Protein AF-A0A1G5T370-F1 (afdb_monomer)

Radius of gyration: 21.57 Å; Cα contacts (8 Å, |Δi|>4): 303; chains: 1; bounding box: 64×35×70 Å

Solvent-accessible surface area (backbone atoms only — not comparable to full-atom values): 16798 Å² total; per-residue (Å²): 144,56,64,71,62,51,55,55,68,70,51,78,81,82,70,77,72,53,79,71,52,38,78,53,89,71,84,84,83,82,48,81,71,63,71,48,37,65,59,54,48,52,50,46,54,71,47,28,77,48,63,84,47,72,42,81,50,64,66,87,85,77,67,82,89,76,45,66,62,56,50,51,27,49,40,41,52,53,22,52,74,72,56,25,39,56,30,58,39,56,69,96,49,84,90,49,40,41,52,34,40,20,42,23,46,54,55,33,31,65,38,69,43,100,86,72,45,33,42,48,56,55,37,51,51,31,38,27,53,72,67,73,40,44,69,62,51,52,53,44,75,70,39,84,92,52,63,66,53,62,52,40,50,54,55,50,56,58,44,41,75,76,42,46,73,60,33,68,76,28,42,58,54,54,42,28,61,55,34,58,72,48,91,49,65,68,54,24,50,51,24,53,38,31,62,64,50,44,69,70,58,70,65,66,39,43,73,62,65,44,87,67,73,51,61,60,39,61,56,47,40,51,27,52,53,48,57,41,29,61,39,28,39,62,47,39,43,49,79,78,87,70,80,86,84,71,96,71,92,74,84,88,83,89,77,94,73,90,78,85,82,76,100,70,76,84,81,79,79,89,83,85,90,82,83,83,69,22,56,75

Secondary structure (DSSP, 8-state):
--HHHHHHHHS-------GGGGSS-------TTGGGHHHHHHHHHHH--STT--PPP------TTSSHHHHHHHHHHHHHHTT-EEEEE----STTHHHHHHHHHHHHHTPBPTTS-BHHHHHHHHHHHHHT-HHHHHHHHTSTT--HHHHHHHHHHHHHTT-HHHHHHHHHHHHHHHHTT-S-HHHHHHHHHHHTT----HHHHHHTT--SS---HHHHHHHHHHHHHHHS-EEEEE------------PPPP-----------S--S---S-------

Structure (mmCIF, N/CA/C/O backbone):
data_AF-A0A1G5T370-F1
#
_entry.id   AF-A0A1G5T370-F1
#
loop_
_atom_site.group_PDB
_atom_site.id
_atom_site.type_symbol
_atom_site.label_atom_id
_atom_site.label_alt_id
_atom_site.label_comp_id
_atom_site.label_asym_id
_atom_site.label_entity_id
_atom_site.label_seq_id
_atom_site.pdbx_PDB_ins_code
_atom_site.Cartn_x
_atom_site.Cartn_y
_atom_site.Cartn_z
_atom_site.occupancy
_atom_site.B_iso_or_equiv
_atom_site.auth_seq_id
_atom_site.auth_comp_id
_atom_site.auth_asym_id
_atom_site.auth_atom_id
_atom_site.pdbx_PDB_model_num
ATOM 1 N N . MET A 1 1 ? 12.694 12.876 -51.909 1.00 48.22 1 MET A N 1
ATOM 2 C CA . MET A 1 1 ? 12.962 11.857 -50.865 1.00 48.22 1 MET A CA 1
ATOM 3 C C . MET A 1 1 ? 13.245 12.560 -49.536 1.00 48.22 1 MET A C 1
ATOM 5 O O . MET A 1 1 ? 14.351 12.469 -49.020 1.00 48.22 1 MET A O 1
ATOM 9 N N . THR A 1 2 ? 12.271 13.299 -48.999 1.00 53.72 2 THR A N 1
ATOM 10 C CA . THR A 1 2 ? 12.530 14.268 -47.910 1.00 53.72 2 THR A CA 1
ATOM 11 C C . THR A 1 2 ? 11.524 14.159 -46.759 1.00 53.72 2 THR A C 1
ATOM 13 O O . THR A 1 2 ? 11.851 14.511 -45.634 1.00 53.72 2 THR A O 1
ATOM 16 N N . ASP A 1 3 ? 10.363 13.539 -46.991 1.00 67.81 3 ASP A N 1
ATOM 17 C CA . ASP A 1 3 ? 9.282 13.454 -46.000 1.00 67.81 3 ASP A CA 1
ATOM 18 C C . ASP A 1 3 ? 9.616 12.600 -44.774 1.00 67.81 3 ASP A C 1
ATOM 20 O O . ASP A 1 3 ? 9.332 12.993 -43.649 1.00 67.81 3 ASP A O 1
ATOM 24 N N . ALA A 1 4 ? 10.257 11.442 -44.957 1.00 60.72 4 ALA A N 1
ATOM 25 C CA . ALA A 1 4 ? 10.553 10.549 -43.836 1.00 60.72 4 ALA A CA 1
ATOM 26 C C . ALA A 1 4 ? 11.638 11.119 -42.904 1.00 60.72 4 ALA A C 1
ATOM 28 O O . ALA A 1 4 ? 11.577 10.933 -41.691 1.00 60.72 4 ALA A O 1
ATOM 29 N N . LEU A 1 5 ? 12.620 11.835 -43.465 1.00 61.94 5 LEU A N 1
ATOM 30 C CA . LEU A 1 5 ? 13.716 12.431 -42.700 1.00 61.94 5 LEU A CA 1
ATOM 31 C C . LEU A 1 5 ? 13.269 13.716 -41.990 1.00 61.94 5 LEU A C 1
ATOM 33 O O . LEU A 1 5 ? 13.683 13.955 -40.858 1.00 61.94 5 LEU A O 1
ATOM 37 N N . ASP A 1 6 ? 12.387 14.502 -42.609 1.00 69.94 6 ASP A N 1
ATOM 38 C CA . ASP A 1 6 ? 11.793 15.679 -41.971 1.00 69.94 6 ASP A CA 1
ATOM 39 C C . ASP A 1 6 ? 10.732 15.300 -40.931 1.00 69.94 6 ASP A C 1
ATOM 41 O O . ASP A 1 6 ? 10.657 15.941 -39.883 1.00 69.94 6 ASP A O 1
ATOM 45 N N . ALA A 1 7 ? 9.981 14.212 -41.138 1.00 62.44 7 ALA A N 1
ATOM 46 C CA . ALA A 1 7 ? 9.123 13.631 -40.107 1.00 62.44 7 ALA A CA 1
ATOM 47 C C . ALA A 1 7 ? 9.941 13.161 -38.894 1.00 62.44 7 ALA A C 1
ATOM 49 O O . ALA A 1 7 ? 9.562 13.444 -37.762 1.00 62.44 7 ALA A O 1
ATOM 50 N N . LEU A 1 8 ? 11.096 12.519 -39.115 1.00 57.12 8 LEU A N 1
ATOM 51 C CA . LEU A 1 8 ? 11.985 12.081 -38.035 1.00 57.12 8 LEU A CA 1
ATOM 52 C C . LEU A 1 8 ? 12.639 13.264 -37.298 1.00 57.12 8 LEU A C 1
ATOM 54 O O . LEU A 1 8 ? 12.802 13.206 -36.088 1.00 57.12 8 LEU A O 1
ATOM 58 N N . ARG A 1 9 ? 12.977 14.355 -37.998 1.00 58.06 9 ARG A N 1
ATOM 59 C CA . ARG A 1 9 ? 13.542 15.578 -37.390 1.00 58.06 9 ARG A CA 1
ATOM 60 C C . ARG A 1 9 ? 12.535 16.403 -36.590 1.00 58.06 9 ARG A C 1
ATOM 62 O O . ARG A 1 9 ? 12.948 17.173 -35.731 1.00 58.06 9 ARG A O 1
ATOM 69 N N . ARG A 1 10 ? 11.238 16.271 -36.883 1.00 57.19 10 ARG A N 1
ATOM 70 C CA . ARG A 1 10 ? 10.150 16.919 -36.128 1.00 57.19 10 ARG A CA 1
ATOM 71 C C . ARG A 1 10 ? 9.781 16.168 -34.851 1.00 57.19 10 ARG A C 1
ATOM 73 O O . ARG A 1 10 ? 9.068 16.721 -34.019 1.00 57.19 10 ARG A O 1
ATOM 80 N N . VAL A 1 11 ? 10.231 14.922 -34.705 1.00 47.50 11 VAL A N 1
ATOM 81 C CA . VAL A 1 11 ? 10.059 14.158 -33.471 1.00 47.50 11 VAL A CA 1
ATOM 82 C C . VAL A 1 11 ? 11.144 14.589 -32.496 1.00 47.50 11 VAL A C 1
ATOM 84 O O . VAL A 1 11 ? 12.331 14.358 -32.715 1.00 47.50 11 VAL A O 1
ATOM 87 N N . ASP A 1 12 ? 10.718 15.230 -31.415 1.00 39.41 12 ASP A N 1
ATOM 88 C CA . ASP A 1 12 ? 11.589 15.578 -30.306 1.00 39.41 12 ASP A CA 1
ATOM 89 C C . ASP A 1 12 ? 11.965 14.302 -29.534 1.00 39.41 12 ASP A C 1
ATOM 91 O O . ASP A 1 12 ? 11.148 13.705 -28.827 1.00 39.41 12 ASP A O 1
ATOM 95 N N . PHE A 1 13 ? 13.200 13.838 -29.731 1.00 49.06 13 PHE A N 1
ATOM 96 C CA . PHE A 1 13 ? 13.753 12.676 -29.032 1.00 49.06 13 PHE A CA 1
ATOM 97 C C . PHE A 1 13 ? 14.273 13.020 -27.628 1.00 49.06 13 PHE A C 1
ATOM 99 O O . PHE A 1 13 ? 14.765 12.122 -26.941 1.00 49.06 13 PHE A O 1
ATOM 106 N N . ASP A 1 14 ? 14.124 14.266 -27.160 1.00 39.78 14 ASP A N 1
ATOM 107 C CA . ASP A 1 14 ? 14.526 14.703 -25.817 1.00 39.78 14 ASP A CA 1
ATOM 108 C C . ASP A 1 14 ? 13.493 14.337 -24.732 1.00 39.78 14 ASP A C 1
ATOM 110 O O . ASP A 1 14 ? 13.291 15.020 -23.728 1.00 39.78 14 ASP A O 1
ATOM 114 N N . TRP A 1 15 ? 12.811 13.202 -24.907 1.00 39.31 15 TRP A N 1
ATOM 115 C CA . TRP A 1 15 ? 11.932 12.637 -23.890 1.00 39.31 15 TRP A CA 1
ATOM 116 C C . TRP A 1 15 ? 12.766 11.968 -22.797 1.00 39.31 15 TRP A C 1
ATOM 118 O O . TRP A 1 15 ? 12.863 10.738 -22.702 1.00 39.31 15 TRP A O 1
ATOM 128 N N . VAL A 1 16 ? 13.325 12.776 -21.898 1.00 38.03 16 VAL A N 1
ATOM 129 C CA . VAL A 1 16 ? 13.663 12.301 -20.556 1.00 38.03 16 VAL A CA 1
ATOM 130 C C . VAL A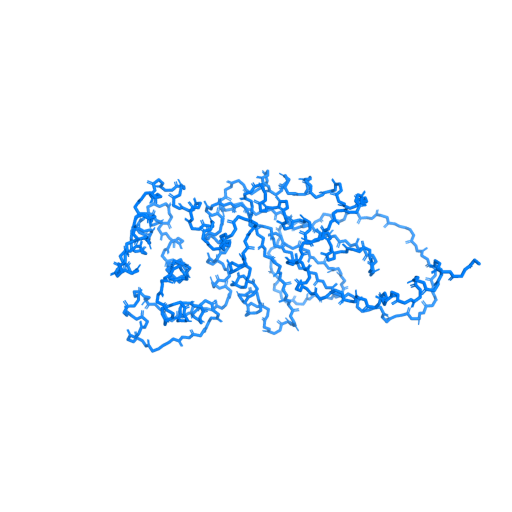 1 16 ? 12.345 11.973 -19.859 1.00 38.03 16 VAL A C 1
ATOM 132 O O . VAL A 1 16 ? 11.724 12.798 -19.199 1.00 38.03 16 VAL A O 1
ATOM 135 N N . ARG A 1 17 ? 11.883 10.737 -20.053 1.00 48.19 17 ARG A N 1
ATOM 136 C CA . ARG A 1 17 ? 10.720 10.193 -19.358 1.00 48.19 17 ARG A CA 1
ATOM 137 C C . ARG A 1 17 ? 10.924 10.329 -17.850 1.00 48.19 17 ARG A C 1
ATOM 139 O O . ARG A 1 17 ? 11.790 9.660 -17.279 1.00 48.19 17 ARG A O 1
ATOM 146 N N . THR A 1 18 ? 10.112 11.177 -17.225 1.00 56.09 18 THR A N 1
ATOM 147 C CA . THR A 1 18 ? 10.020 11.290 -15.768 1.00 56.09 18 THR A CA 1
ATOM 148 C C . THR A 1 18 ? 9.523 9.971 -15.179 1.00 56.09 18 THR A C 1
ATOM 150 O O . THR A 1 18 ? 8.954 9.125 -15.884 1.00 56.09 18 THR A O 1
ATOM 153 N N . LEU A 1 19 ? 9.760 9.760 -13.884 1.00 62.69 19 LEU A N 1
ATOM 154 C CA . LEU A 1 19 ? 9.329 8.552 -13.176 1.00 62.69 19 LEU A CA 1
ATOM 155 C C . LEU A 1 19 ? 7.817 8.305 -13.334 1.00 62.69 19 LEU A C 1
ATOM 157 O O . LEU A 1 19 ? 7.392 7.159 -13.453 1.00 62.69 19 LEU A O 1
ATOM 161 N N . ASP A 1 20 ? 7.027 9.374 -13.452 1.00 68.81 20 ASP A N 1
ATOM 162 C CA . ASP A 1 20 ? 5.575 9.324 -13.662 1.00 68.81 20 ASP A CA 1
ATOM 163 C C . ASP A 1 20 ? 5.167 8.561 -14.924 1.00 68.81 20 ASP A C 1
ATOM 165 O O . ASP A 1 20 ? 4.116 7.922 -14.965 1.00 68.81 20 ASP A O 1
ATOM 169 N N . SER A 1 21 ? 6.028 8.540 -15.945 1.00 74.50 21 SER A N 1
ATOM 170 C CA . SER A 1 21 ? 5.769 7.793 -17.179 1.00 74.50 21 SER A CA 1
ATOM 171 C C . SER A 1 21 ? 5.683 6.273 -16.982 1.00 74.50 21 SER A C 1
ATOM 173 O O . SER A 1 21 ? 5.211 5.588 -17.886 1.00 74.50 21 SER A O 1
ATOM 175 N N . ILE A 1 22 ? 6.104 5.737 -15.825 1.00 82.06 22 ILE A N 1
ATOM 176 C CA . ILE A 1 22 ? 5.916 4.324 -15.444 1.00 82.06 22 ILE A CA 1
ATOM 177 C C . ILE A 1 22 ? 4.425 3.972 -15.379 1.00 82.06 22 ILE A C 1
ATOM 179 O O . ILE A 1 22 ? 4.050 2.829 -15.658 1.00 82.06 22 ILE A O 1
ATOM 183 N N . TRP A 1 23 ? 3.586 4.943 -15.012 1.00 85.56 23 TRP A N 1
ATOM 184 C CA . TRP A 1 23 ? 2.145 4.767 -14.861 1.00 85.56 23 TRP A CA 1
ATOM 185 C C . TRP A 1 23 ? 1.383 4.884 -16.183 1.00 85.56 23 TRP A C 1
ATOM 187 O O . TRP A 1 23 ? 0.261 4.390 -16.280 1.00 85.56 23 TRP A O 1
ATOM 197 N N . ILE A 1 24 ? 2.005 5.478 -17.206 1.00 82.31 24 ILE A N 1
ATOM 198 C CA . ILE A 1 24 ? 1.426 5.640 -18.539 1.00 82.31 24 ILE A CA 1
ATOM 199 C C . ILE A 1 24 ? 1.661 4.365 -19.346 1.00 82.31 24 ILE A C 1
ATOM 201 O O . ILE A 1 24 ? 2.801 3.963 -19.596 1.00 82.31 2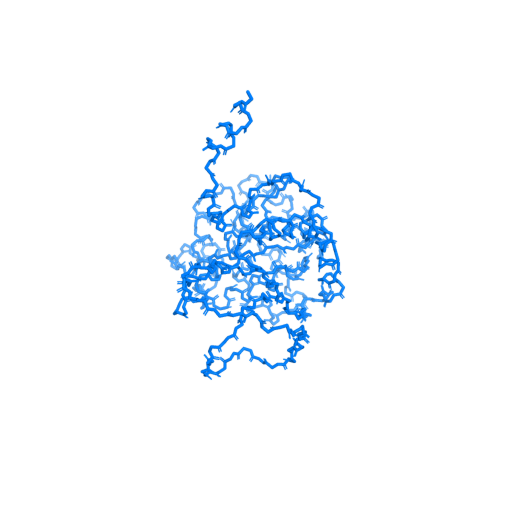4 ILE A O 1
ATOM 205 N N . ASP A 1 25 ? 0.572 3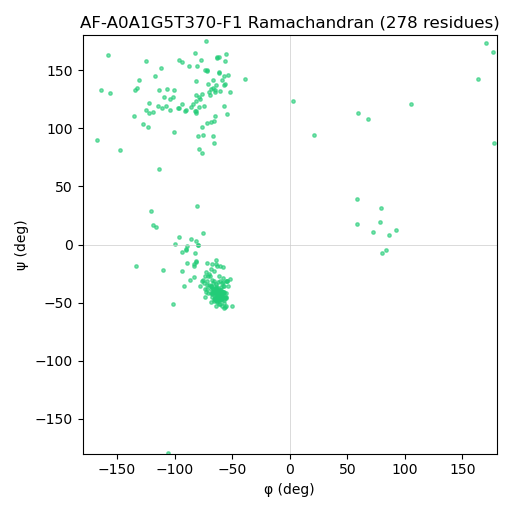.744 -19.791 1.00 78.81 25 ASP A N 1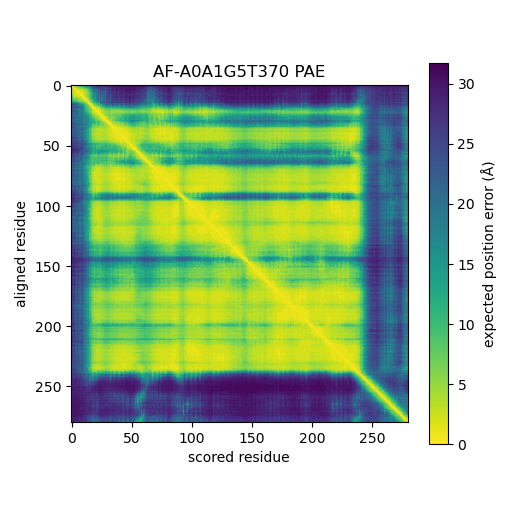
ATOM 206 C CA . ASP A 1 25 ? 0.648 2.546 -20.613 1.00 78.81 25 ASP A CA 1
ATOM 207 C C . ASP A 1 25 ? 1.196 2.857 -22.004 1.00 78.81 25 ASP A C 1
ATOM 209 O O . ASP A 1 25 ? 0.716 3.727 -22.728 1.00 78.81 25 ASP A O 1
ATOM 213 N N . THR A 1 26 ? 2.212 2.093 -22.391 1.00 70.88 26 THR A N 1
ATOM 214 C CA . THR A 1 26 ? 2.796 2.115 -23.729 1.00 70.88 26 THR A CA 1
ATOM 215 C C . THR A 1 26 ? 2.626 0.767 -24.407 1.00 70.88 26 THR A C 1
ATOM 217 O O . THR A 1 26 ? 2.694 -0.299 -23.772 1.00 70.88 26 THR A O 1
ATOM 220 N N . THR A 1 27 ? 2.426 0.799 -25.721 1.00 72.38 27 THR A N 1
ATOM 221 C CA . THR A 1 27 ? 2.390 -0.413 -26.537 1.00 72.38 27 THR A CA 1
ATOM 222 C C . THR A 1 27 ? 3.736 -1.142 -26.428 1.00 72.38 27 THR A C 1
ATOM 224 O O . THR A 1 27 ? 4.783 -0.493 -26.519 1.00 72.38 27 THR A O 1
ATOM 227 N N . PRO A 1 28 ? 3.743 -2.467 -26.179 1.00 67.69 28 PRO A N 1
ATOM 228 C CA . PRO A 1 28 ? 4.968 -3.256 -26.199 1.00 67.69 28 PRO A CA 1
ATOM 229 C C . PRO A 1 28 ? 5.684 -3.110 -27.543 1.00 67.69 28 PRO A C 1
ATOM 231 O O . PRO A 1 28 ? 5.054 -3.109 -28.598 1.00 67.69 28 PRO A O 1
ATOM 234 N N . THR A 1 29 ? 7.003 -2.985 -27.498 1.00 71.00 29 THR A N 1
ATOM 235 C CA . THR A 1 29 ? 7.854 -2.819 -28.686 1.00 71.00 29 THR A CA 1
ATOM 236 C C . THR A 1 29 ? 8.397 -4.153 -29.207 1.00 71.00 29 THR A C 1
ATOM 238 O O . THR A 1 29 ? 9.046 -4.190 -30.247 1.00 71.00 29 THR A O 1
ATOM 241 N N . GLY A 1 30 ? 8.171 -5.258 -28.487 1.00 66.88 30 GLY A N 1
ATOM 242 C CA . GLY A 1 30 ? 8.747 -6.575 -28.774 1.00 66.88 30 GLY A CA 1
ATOM 243 C C . GLY A 1 30 ? 10.242 -6.679 -28.450 1.00 66.88 30 GLY A C 1
ATOM 244 O O . GLY A 1 30 ? 10.897 -7.646 -28.849 1.00 66.88 30 GLY A O 1
ATOM 245 N N . GLY A 1 31 ? 10.798 -5.681 -27.756 1.00 70.44 31 GLY A N 1
ATOM 246 C CA . GLY A 1 31 ? 12.225 -5.571 -27.475 1.00 70.44 31 GLY A CA 1
ATOM 247 C C . GLY A 1 31 ? 12.787 -6.709 -26.602 1.00 70.44 31 GLY A C 1
ATOM 248 O O . GLY A 1 31 ? 12.051 -7.372 -25.867 1.00 70.44 31 GLY A O 1
ATOM 249 N N . PRO A 1 32 ? 14.117 -6.922 -26.604 1.00 69.50 32 PRO A N 1
ATOM 250 C CA . PRO A 1 32 ? 14.756 -8.024 -25.875 1.00 69.50 32 PRO A CA 1
ATOM 251 C C . PRO A 1 32 ? 14.458 -8.033 -24.369 1.00 69.50 32 PRO A C 1
ATOM 253 O O . PRO A 1 32 ? 14.299 -9.097 -23.777 1.00 69.50 32 PRO A O 1
ATOM 256 N N . ASN A 1 33 ? 14.345 -6.850 -23.758 1.00 73.25 33 ASN A N 1
ATOM 257 C CA . ASN A 1 33 ? 14.068 -6.704 -22.329 1.00 73.25 33 ASN A CA 1
ATOM 258 C C . ASN A 1 33 ? 12.629 -7.095 -21.961 1.00 73.25 33 ASN A C 1
ATOM 260 O O . ASN A 1 33 ? 12.392 -7.535 -20.839 1.00 73.25 33 ASN A O 1
ATOM 264 N N . GLU A 1 34 ? 11.681 -6.978 -22.895 1.00 76.69 34 GLU A N 1
ATOM 265 C CA . GLU A 1 34 ? 10.268 -7.289 -22.645 1.00 76.69 34 GLU A CA 1
ATOM 266 C C . GLU A 1 34 ? 10.071 -8.792 -22.402 1.00 76.69 34 GLU A C 1
ATOM 268 O O . GLU A 1 34 ? 9.237 -9.197 -21.597 1.00 76.69 34 GLU A O 1
ATOM 273 N N . ARG A 1 35 ? 10.915 -9.629 -23.023 1.00 80.75 35 ARG A N 1
ATOM 274 C CA . ARG A 1 35 ? 10.908 -11.089 -22.840 1.00 80.75 35 ARG A CA 1
ATOM 275 C C . ARG A 1 35 ? 11.287 -11.519 -21.422 1.00 80.75 35 ARG A C 1
ATOM 277 O O . ARG A 1 35 ? 10.915 -12.608 -21.010 1.00 80.75 35 ARG A O 1
ATOM 284 N N . LEU A 1 36 ? 12.003 -10.676 -20.675 1.00 84.00 36 LEU A N 1
ATOM 285 C CA . LEU A 1 36 ? 12.430 -10.972 -19.302 1.00 84.00 36 LEU A CA 1
ATOM 286 C C . LEU A 1 36 ? 11.338 -10.676 -18.266 1.00 84.00 36 LEU A C 1
ATOM 288 O O . LEU A 1 36 ? 11.441 -11.121 -17.124 1.00 84.00 36 LEU A O 1
ATOM 292 N N . VAL A 1 37 ? 10.314 -9.901 -18.634 1.00 89.88 37 VAL A N 1
ATOM 293 C CA . VAL A 1 37 ? 9.290 -9.406 -17.703 1.00 89.88 37 VAL A CA 1
ATOM 294 C C . VAL A 1 37 ? 8.508 -10.549 -17.038 1.00 89.88 37 VAL A C 1
ATOM 296 O O . VAL A 1 37 ? 8.479 -10.568 -15.802 1.00 89.88 37 VAL A O 1
ATOM 299 N N . PRO A 1 38 ? 7.952 -11.533 -17.780 1.00 91.19 38 PRO A N 1
ATOM 300 C CA . PRO A 1 38 ? 7.226 -12.644 -17.164 1.00 91.19 38 PRO A CA 1
ATOM 301 C C . PRO A 1 38 ? 8.110 -13.469 -16.227 1.00 91.19 38 PRO A C 1
ATOM 303 O O . PRO A 1 38 ? 7.690 -13.813 -15.125 1.00 91.19 38 PRO A O 1
ATOM 306 N N . ASP A 1 39 ? 9.363 -13.725 -16.613 1.00 90.31 39 ASP A N 1
ATOM 307 C CA . ASP A 1 39 ? 10.301 -14.524 -15.817 1.00 90.31 39 ASP A CA 1
ATOM 308 C C . ASP A 1 39 ? 10.665 -13.848 -14.490 1.00 90.31 39 ASP A C 1
ATOM 310 O O . ASP A 1 39 ? 10.753 -14.508 -13.449 1.00 90.31 39 ASP A O 1
ATOM 314 N N . ILE A 1 40 ? 10.867 -12.526 -14.506 1.00 89.44 40 ILE A N 1
ATOM 315 C CA . ILE A 1 40 ? 11.170 -11.746 -13.299 1.00 89.44 40 ILE A CA 1
ATOM 316 C C . ILE A 1 40 ? 9.989 -11.792 -12.325 1.00 89.44 40 ILE A C 1
ATOM 318 O O . ILE A 1 40 ? 10.191 -12.035 -11.133 1.00 89.44 40 ILE A O 1
ATOM 322 N N . VAL A 1 41 ? 8.765 -11.589 -12.817 1.00 91.44 41 VAL A N 1
ATOM 323 C CA . VAL A 1 41 ? 7.562 -11.589 -11.972 1.00 91.44 41 VAL A CA 1
ATOM 324 C C . VAL A 1 41 ? 7.214 -13.004 -11.496 1.00 91.44 41 VAL A C 1
ATOM 326 O O . VAL A 1 41 ? 6.883 -13.199 -10.328 1.00 91.44 41 VAL A O 1
ATOM 329 N N . ALA A 1 42 ? 7.383 -14.027 -12.334 1.00 91.69 42 ALA A N 1
ATOM 330 C CA . ALA A 1 42 ? 7.206 -15.419 -11.925 1.00 91.69 42 ALA A CA 1
ATOM 331 C C . ALA A 1 42 ? 8.207 -15.834 -10.833 1.00 91.69 42 ALA A C 1
ATOM 333 O O . ALA A 1 42 ? 7.869 -16.585 -9.915 1.00 91.69 42 ALA A O 1
ATOM 334 N N . ASP A 1 43 ? 9.450 -15.351 -10.896 1.00 90.12 43 ASP A N 1
ATOM 335 C CA . ASP A 1 43 ? 10.429 -15.574 -9.833 1.00 90.12 43 ASP A CA 1
ATOM 336 C C . ASP A 1 43 ? 10.064 -14.858 -8.524 1.00 90.12 43 ASP A C 1
ATOM 338 O O . ASP A 1 43 ? 10.266 -15.442 -7.457 1.00 90.12 43 ASP A O 1
ATOM 342 N N . LEU A 1 44 ? 9.490 -13.650 -8.594 1.00 89.56 44 LEU A N 1
ATOM 343 C CA . LEU A 1 44 ? 8.949 -12.951 -7.424 1.00 89.56 44 LEU A CA 1
ATOM 344 C C . LEU A 1 44 ? 7.905 -13.822 -6.714 1.00 89.56 44 LEU A C 1
ATOM 346 O O . LEU A 1 44 ? 8.074 -14.127 -5.535 1.00 89.56 44 LEU A O 1
ATOM 350 N N . HIS A 1 45 ? 6.891 -14.303 -7.440 1.00 90.12 45 HIS A N 1
ATOM 351 C CA . HIS A 1 45 ? 5.859 -15.195 -6.889 1.00 90.12 45 HIS A CA 1
ATOM 352 C C . HIS A 1 45 ? 6.446 -16.472 -6.286 1.00 90.12 45 HIS A C 1
ATOM 354 O O . HIS A 1 45 ? 6.052 -16.912 -5.207 1.00 90.12 45 HIS A O 1
ATOM 360 N N . ARG A 1 46 ? 7.443 -17.064 -6.952 1.00 88.62 46 ARG A N 1
ATOM 361 C CA . ARG A 1 46 ? 8.093 -18.289 -6.472 1.00 88.62 46 ARG A CA 1
ATOM 362 C C . ARG A 1 46 ? 8.822 -18.082 -5.148 1.00 88.62 46 ARG A C 1
ATOM 364 O O . ARG A 1 46 ? 8.867 -19.013 -4.343 1.00 88.62 46 ARG A O 1
ATOM 371 N N . LYS A 1 47 ? 9.428 -16.909 -4.947 1.00 85.81 47 LYS A N 1
ATOM 372 C CA . LYS A 1 47 ? 10.278 -16.597 -3.788 1.00 85.81 47 LYS A CA 1
ATOM 373 C C . LYS A 1 47 ? 9.542 -15.924 -2.635 1.00 85.81 47 LYS A C 1
ATOM 375 O O . LYS A 1 47 ? 10.035 -16.012 -1.519 1.00 85.81 47 LYS A O 1
ATOM 380 N N . ALA A 1 48 ? 8.415 -15.270 -2.891 1.00 85.56 48 ALA A N 1
ATOM 381 C CA . ALA A 1 48 ? 7.641 -14.534 -1.897 1.00 85.56 48 ALA A CA 1
ATOM 382 C C . ALA A 1 48 ? 6.280 -15.209 -1.658 1.00 85.56 48 ALA A C 1
ATOM 384 O O . ALA A 1 48 ? 5.234 -14.657 -1.991 1.00 85.56 48 ALA A O 1
ATOM 385 N N . ARG A 1 49 ? 6.296 -16.438 -1.117 1.00 80.19 49 ARG A N 1
ATOM 386 C CA . ARG A 1 49 ? 5.073 -17.237 -0.897 1.00 80.19 49 ARG A CA 1
ATOM 387 C C . ARG A 1 49 ? 4.411 -16.939 0.442 1.00 80.19 49 ARG A C 1
ATOM 389 O O . ARG A 1 49 ? 3.199 -17.081 0.578 1.00 80.19 49 ARG A O 1
ATOM 396 N N . GLN A 1 50 ? 5.206 -16.577 1.442 1.00 78.31 50 GLN A N 1
ATOM 397 C CA . GLN A 1 50 ? 4.745 -16.212 2.773 1.00 78.31 50 GLN A CA 1
ATOM 398 C C . GLN A 1 50 ? 4.987 -14.722 3.040 1.00 78.31 50 GLN A C 1
ATOM 400 O O . GLN A 1 50 ? 5.980 -14.177 2.564 1.00 78.31 50 GLN A O 1
ATOM 405 N N . PRO A 1 51 ? 4.177 -14.063 3.890 1.00 71.69 51 PRO A N 1
ATOM 406 C CA . PRO A 1 51 ? 4.376 -12.647 4.221 1.00 71.69 51 PRO A CA 1
ATOM 407 C C . PRO A 1 51 ? 5.728 -12.323 4.878 1.00 71.69 51 PRO A C 1
ATOM 409 O O . PRO A 1 51 ? 6.126 -11.163 4.962 1.00 71.69 51 PRO A O 1
ATOM 412 N N . ALA A 1 52 ? 6.412 -13.333 5.427 1.00 73.50 52 ALA A N 1
ATOM 413 C CA . ALA A 1 52 ? 7.741 -13.192 6.014 1.00 73.50 52 ALA A CA 1
ATOM 414 C C . ALA A 1 52 ? 8.877 -13.398 4.999 1.00 73.50 52 ALA A C 1
ATOM 416 O O . ALA A 1 52 ? 10.016 -13.022 5.295 1.00 73.50 52 ALA A O 1
ATOM 417 N N . ASP A 1 53 ? 8.581 -13.980 3.835 1.00 76.88 53 ASP A N 1
ATOM 418 C CA . ASP A 1 53 ? 9.574 -14.236 2.803 1.00 76.88 53 ASP A CA 1
ATOM 419 C C . ASP A 1 53 ? 10.087 -12.913 2.239 1.00 76.88 53 ASP A C 1
ATOM 421 O O . ASP A 1 53 ? 9.346 -11.950 2.041 1.00 76.88 53 ASP A O 1
ATOM 425 N N . ARG A 1 54 ? 11.388 -12.869 1.957 1.00 66.00 54 ARG A N 1
ATOM 426 C CA . ARG A 1 54 ? 12.014 -11.739 1.275 1.00 66.00 54 ARG A CA 1
ATOM 427 C C . ARG A 1 54 ? 12.732 -12.254 0.045 1.00 66.00 54 ARG A C 1
ATOM 429 O O . ARG A 1 54 ? 13.693 -13.016 0.158 1.00 66.00 54 ARG A O 1
ATOM 436 N N . ALA A 1 55 ? 12.272 -11.833 -1.127 1.00 61.69 55 ALA A N 1
ATOM 437 C CA . ALA A 1 55 ? 12.994 -12.090 -2.360 1.00 61.69 55 ALA A CA 1
ATOM 438 C C . ALA A 1 55 ? 14.270 -11.233 -2.385 1.00 61.69 55 ALA A C 1
ATOM 440 O O . ALA A 1 55 ? 14.269 -10.068 -1.997 1.00 61.69 55 ALA A O 1
ATOM 441 N N . LEU A 1 56 ? 15.386 -11.809 -2.832 1.00 59.88 56 LEU A N 1
ATOM 442 C CA . LEU A 1 56 ? 16.609 -11.034 -3.039 1.00 59.88 56 LEU A CA 1
ATOM 443 C C . LEU A 1 56 ? 16.387 -10.012 -4.163 1.00 59.88 56 LEU A C 1
ATOM 445 O O . LEU A 1 56 ? 15.924 -10.378 -5.246 1.00 59.88 56 LEU A O 1
ATOM 449 N N . GLY A 1 57 ? 16.767 -8.757 -3.913 1.00 60.75 57 GLY A N 1
ATOM 450 C CA . GLY A 1 57 ? 16.735 -7.690 -4.913 1.00 60.75 57 GLY A CA 1
ATOM 451 C C . GLY A 1 57 ? 17.564 -8.023 -6.158 1.00 60.75 57 GLY A C 1
ATOM 452 O O . GLY A 1 57 ? 18.609 -8.675 -6.073 1.00 60.75 57 GLY A O 1
ATOM 453 N N . ARG A 1 58 ? 17.101 -7.576 -7.330 1.00 65.38 58 ARG A N 1
ATOM 454 C CA . ARG A 1 58 ? 17.753 -7.805 -8.629 1.00 65.38 58 ARG A CA 1
ATOM 455 C C . ARG A 1 58 ? 18.136 -6.490 -9.274 1.00 65.38 58 ARG A C 1
ATOM 457 O O . ARG A 1 58 ? 17.268 -5.755 -9.711 1.00 65.38 58 ARG A O 1
ATOM 464 N N . VAL A 1 59 ? 19.425 -6.228 -9.435 1.00 68.00 59 VAL A N 1
ATOM 465 C CA . VAL A 1 59 ? 19.882 -5.011 -10.113 1.00 68.00 59 VAL A CA 1
ATOM 466 C C . VAL A 1 59 ? 19.827 -5.176 -11.629 1.00 68.00 59 VAL A C 1
ATOM 468 O O . VAL A 1 59 ? 20.482 -6.061 -12.176 1.00 68.00 59 VAL A O 1
ATOM 471 N N . LEU A 1 60 ? 19.107 -4.279 -12.305 1.00 66.69 60 LEU A N 1
ATOM 472 C CA . LEU A 1 60 ? 19.119 -4.155 -13.762 1.00 66.69 60 LEU A CA 1
ATOM 473 C C . LEU A 1 60 ? 19.950 -2.928 -14.156 1.00 66.69 60 LEU A C 1
ATOM 475 O O . LEU A 1 60 ? 19.609 -1.796 -13.812 1.00 66.69 60 LEU A O 1
ATOM 479 N N . VAL A 1 61 ? 21.061 -3.156 -14.862 1.00 68.44 61 VAL A N 1
ATOM 480 C CA . VAL A 1 61 ? 21.973 -2.100 -15.328 1.00 68.44 61 VAL A CA 1
ATOM 481 C C . VAL A 1 61 ? 21.921 -2.030 -16.849 1.00 68.44 61 VAL A C 1
ATOM 483 O O . VAL A 1 61 ? 22.010 -3.046 -17.527 1.00 68.44 61 VAL A O 1
ATOM 486 N N . GLY A 1 62 ? 21.802 -0.818 -17.383 1.00 62.97 62 GLY A N 1
ATOM 487 C CA . GLY A 1 62 ? 21.805 -0.551 -18.818 1.00 62.97 62 GLY A CA 1
ATOM 488 C C . GLY A 1 62 ? 22.200 0.892 -19.103 1.00 62.97 62 GLY A C 1
ATOM 489 O O . GLY A 1 62 ? 22.156 1.728 -18.193 1.00 62.97 62 GLY A O 1
ATOM 490 N N . GLN A 1 63 ? 22.587 1.193 -20.342 1.00 63.62 63 GLN A N 1
ATOM 491 C CA . GLN A 1 63 ? 22.915 2.560 -20.763 1.00 63.62 63 GLN A CA 1
ATOM 492 C C . GLN A 1 63 ? 21.696 3.493 -20.626 1.00 63.62 63 GLN A C 1
ATOM 494 O O . GLN A 1 63 ? 20.558 3.040 -20.472 1.00 63.62 63 GLN A O 1
ATOM 499 N N . SER A 1 64 ? 21.919 4.810 -20.605 1.00 61.88 64 SER A N 1
ATOM 500 C CA . SER A 1 64 ? 20.800 5.760 -20.692 1.00 61.88 64 SER A CA 1
ATOM 501 C C . SER A 1 64 ? 20.065 5.569 -22.024 1.00 61.88 64 SER A C 1
ATOM 503 O O . SER A 1 64 ? 20.678 5.162 -23.005 1.00 61.88 64 SER A O 1
ATOM 505 N N . GLY A 1 65 ? 18.751 5.789 -22.050 1.00 63.81 65 GLY A N 1
ATOM 506 C CA . GLY A 1 65 ? 17.952 5.666 -23.276 1.00 63.81 65 GLY A CA 1
ATOM 507 C C . GLY A 1 65 ? 17.543 4.244 -23.694 1.00 63.81 65 GLY A C 1
ATOM 508 O O . GLY A 1 65 ? 16.695 4.113 -24.566 1.00 63.81 65 GLY A O 1
ATOM 509 N N . ILE A 1 66 ? 18.017 3.167 -23.046 1.00 67.38 66 ILE A N 1
ATOM 510 C CA . ILE A 1 66 ? 17.671 1.779 -23.456 1.00 67.38 66 ILE A CA 1
ATOM 511 C C . ILE A 1 66 ? 16.243 1.327 -23.082 1.00 67.38 66 ILE A C 1
ATOM 513 O O . ILE A 1 66 ? 15.928 0.138 -23.126 1.00 67.38 66 ILE A O 1
ATOM 517 N N . GLY A 1 67 ? 15.396 2.248 -22.617 1.00 74.00 67 GLY A N 1
ATOM 518 C CA . GLY A 1 67 ? 14.041 1.934 -22.161 1.00 74.00 67 GLY A CA 1
ATOM 519 C C . GLY A 1 67 ? 13.960 1.333 -20.752 1.00 74.00 67 GLY A C 1
ATOM 520 O O . GLY A 1 67 ? 13.055 0.555 -20.478 1.00 74.00 67 GLY A O 1
ATOM 521 N N . LYS A 1 68 ? 14.860 1.689 -19.822 1.00 77.94 68 LYS A N 1
ATOM 522 C CA . LYS A 1 68 ? 14.771 1.245 -18.409 1.00 77.94 68 LYS A CA 1
ATOM 523 C C . LYS A 1 68 ? 13.434 1.627 -17.763 1.00 77.94 68 LYS A C 1
ATOM 525 O O . LYS A 1 68 ? 12.797 0.790 -17.137 1.00 77.94 68 LYS A O 1
ATOM 530 N N . THR A 1 69 ? 12.984 2.863 -17.969 1.00 78.19 69 THR A N 1
ATOM 531 C CA . THR A 1 69 ? 11.682 3.336 -17.473 1.00 78.19 69 THR A CA 1
ATOM 532 C C . THR A 1 69 ? 10.520 2.581 -18.129 1.00 78.19 69 THR A C 1
ATOM 534 O O . THR A 1 69 ? 9.570 2.209 -17.447 1.00 78.19 69 THR A O 1
ATOM 537 N N . HIS A 1 70 ? 10.635 2.258 -19.424 1.00 81.00 70 HIS A N 1
ATOM 538 C CA . HIS A 1 70 ? 9.661 1.422 -20.140 1.00 81.00 70 HIS A CA 1
ATOM 539 C C . HIS A 1 70 ? 9.592 0.002 -19.562 1.00 81.00 70 HIS A C 1
ATOM 541 O O . HIS A 1 70 ? 8.506 -0.486 -19.266 1.00 81.00 70 HIS A O 1
ATOM 547 N N . LEU A 1 71 ? 10.742 -0.627 -19.302 1.00 84.62 71 LEU A N 1
ATOM 548 C CA . LEU A 1 71 ? 10.816 -1.945 -18.668 1.00 84.62 71 LEU A CA 1
ATOM 549 C C . LEU A 1 71 ? 10.159 -1.953 -17.280 1.00 84.62 71 LEU A C 1
ATOM 551 O O . LEU A 1 71 ? 9.442 -2.891 -16.944 1.00 84.62 71 LEU A O 1
ATOM 555 N N . VAL A 1 72 ? 10.365 -0.905 -16.477 1.00 87.44 72 VAL A N 1
ATOM 556 C CA . VAL A 1 72 ? 9.716 -0.773 -15.163 1.00 87.44 72 VAL A CA 1
ATOM 557 C C . VAL A 1 72 ? 8.192 -0.659 -15.306 1.00 87.44 72 VAL A C 1
ATOM 559 O O . VAL A 1 72 ? 7.464 -1.336 -14.580 1.00 87.44 72 VAL A O 1
ATOM 562 N N . GLY A 1 73 ? 7.701 0.104 -16.288 1.00 88.94 73 GLY A N 1
ATOM 563 C CA . GLY A 1 73 ? 6.274 0.150 -16.627 1.00 88.94 73 GLY A CA 1
ATOM 564 C C . GLY A 1 73 ? 5.709 -1.213 -17.045 1.00 88.94 73 GLY A C 1
ATOM 565 O O . GLY A 1 73 ? 4.587 -1.560 -16.677 1.00 88.94 73 GLY A O 1
ATOM 566 N N . GLN A 1 74 ? 6.490 -2.032 -17.755 1.00 89.81 74 GLN A N 1
ATOM 567 C CA . GLN A 1 74 ? 6.096 -3.398 -18.116 1.00 89.81 74 GLN A CA 1
ATOM 568 C C . GLN A 1 74 ? 6.082 -4.356 -16.926 1.00 89.81 74 GLN A C 1
ATOM 570 O O . GLN A 1 74 ? 5.128 -5.119 -16.785 1.00 89.81 74 GLN A O 1
ATOM 575 N N . LEU A 1 75 ? 7.085 -4.279 -16.048 1.00 91.88 75 LEU A N 1
ATOM 576 C CA . LEU A 1 75 ? 7.119 -5.041 -14.799 1.00 91.88 75 LEU A CA 1
ATOM 577 C C . LEU A 1 75 ? 5.908 -4.724 -13.920 1.00 91.88 75 LEU A C 1
ATOM 579 O O . LEU A 1 75 ? 5.307 -5.650 -13.385 1.00 91.88 75 LEU A O 1
ATOM 583 N N . ARG A 1 76 ? 5.509 -3.448 -13.818 1.00 93.81 76 ARG A N 1
ATOM 584 C CA . ARG A 1 76 ? 4.268 -3.046 -13.136 1.00 93.81 76 ARG A CA 1
ATOM 585 C C . ARG A 1 76 ? 3.052 -3.768 -13.715 1.00 93.81 76 ARG A C 1
ATOM 587 O O . ARG A 1 76 ? 2.296 -4.369 -12.958 1.00 93.81 76 ARG A O 1
ATOM 594 N N . ARG A 1 77 ? 2.859 -3.713 -15.039 1.00 92.31 77 ARG A N 1
ATOM 595 C CA . ARG A 1 77 ? 1.694 -4.338 -15.694 1.00 92.31 77 ARG A CA 1
ATOM 596 C C . ARG A 1 77 ? 1.640 -5.837 -15.437 1.00 92.31 77 ARG A C 1
ATOM 598 O O . ARG A 1 77 ? 0.586 -6.362 -15.096 1.00 92.31 77 ARG A O 1
ATOM 605 N N . GLU A 1 78 ? 2.776 -6.511 -15.565 1.00 93.56 78 GLU A N 1
ATOM 606 C CA . GLU A 1 78 ? 2.861 -7.950 -15.336 1.00 93.56 78 GLU A CA 1
ATOM 607 C C . GLU A 1 78 ? 2.667 -8.319 -13.858 1.00 93.56 78 GLU A C 1
ATOM 609 O O . GLU A 1 78 ? 1.988 -9.303 -13.552 1.00 93.56 78 GLU A O 1
ATOM 614 N N . ALA A 1 79 ? 3.196 -7.513 -12.932 1.00 93.62 79 ALA A N 1
ATOM 615 C CA . ALA A 1 79 ? 2.948 -7.676 -11.504 1.00 93.62 79 ALA A CA 1
ATOM 616 C C . ALA A 1 79 ? 1.442 -7.618 -11.217 1.00 93.62 79 ALA A C 1
ATOM 618 O O . ALA A 1 79 ? 0.882 -8.594 -10.721 1.00 93.62 79 ALA A O 1
ATOM 619 N N . TRP A 1 80 ? 0.761 -6.553 -11.646 1.00 94.81 80 TRP A N 1
ATOM 620 C CA . TRP A 1 80 ? -0.687 -6.414 -11.477 1.00 94.81 80 TRP A CA 1
ATOM 621 C C . TRP A 1 80 ? -1.478 -7.554 -12.119 1.00 94.81 80 TRP A C 1
ATOM 623 O O . TRP A 1 80 ? -2.351 -8.135 -11.476 1.00 94.81 80 TRP A O 1
ATOM 633 N N . ARG A 1 81 ? -1.140 -7.932 -13.358 1.00 94.06 81 ARG A N 1
ATOM 634 C CA . ARG A 1 81 ? -1.808 -9.021 -14.090 1.00 94.06 81 ARG A CA 1
ATOM 635 C C . ARG A 1 81 ? -1.728 -10.361 -13.354 1.00 94.06 81 ARG A C 1
ATOM 637 O O . ARG A 1 81 ? -2.644 -11.171 -13.450 1.00 94.06 81 ARG A O 1
ATOM 644 N N . THR A 1 82 ? -0.633 -10.604 -12.639 1.00 93.62 82 THR A N 1
ATOM 645 C CA . THR A 1 82 ? -0.383 -11.860 -11.916 1.00 93.62 82 THR A CA 1
ATOM 646 C C . THR A 1 82 ? -0.761 -11.797 -10.432 1.00 93.62 82 THR A C 1
ATOM 648 O O . THR A 1 82 ? -0.500 -12.749 -9.702 1.00 93.62 82 THR A O 1
ATOM 651 N N . GLY A 1 83 ? -1.387 -10.706 -9.970 1.00 91.62 83 GLY A N 1
ATOM 652 C CA . GLY A 1 83 ? -1.804 -10.539 -8.573 1.00 91.62 83 GLY A CA 1
ATOM 653 C C . GLY A 1 83 ? -0.676 -10.141 -7.614 1.00 91.62 83 GLY A C 1
ATOM 654 O O . GLY A 1 83 ? -0.800 -10.334 -6.408 1.00 91.62 83 GLY A O 1
ATOM 655 N N . ALA A 1 84 ? 0.430 -9.617 -8.141 1.00 94.12 84 ALA A N 1
ATOM 656 C CA . ALA A 1 84 ? 1.466 -8.946 -7.369 1.00 94.12 84 ALA A CA 1
ATOM 657 C C . ALA A 1 84 ? 1.220 -7.430 -7.327 1.00 94.12 84 ALA A C 1
ATOM 659 O O . ALA A 1 84 ? 0.584 -6.843 -8.204 1.00 94.12 84 ALA A O 1
ATOM 660 N N . TRP A 1 85 ? 1.784 -6.784 -6.316 1.00 95.31 85 TRP A N 1
ATOM 661 C CA . TRP A 1 85 ? 1.716 -5.341 -6.128 1.00 95.31 85 TRP A CA 1
ATOM 662 C C . TRP A 1 85 ? 2.957 -4.655 -6.677 1.00 95.31 85 TRP A C 1
ATOM 664 O O . TRP A 1 85 ? 4.012 -5.274 -6.806 1.00 95.31 85 TRP A O 1
ATOM 674 N N . PHE A 1 86 ? 2.855 -3.364 -6.971 1.00 94.94 86 PHE A N 1
ATOM 675 C CA . PHE A 1 86 ? 3.954 -2.592 -7.534 1.00 94.94 86 PHE A CA 1
ATOM 676 C C . PHE A 1 86 ? 4.121 -1.249 -6.825 1.00 94.94 86 PHE A C 1
ATOM 678 O O . PHE A 1 86 ? 3.149 -0.514 -6.641 1.00 94.94 86 PHE A O 1
ATOM 685 N N . VAL A 1 87 ? 5.362 -0.919 -6.462 1.00 93.12 87 VAL A N 1
ATOM 686 C CA . VAL A 1 87 ? 5.735 0.365 -5.854 1.00 93.12 87 VAL A CA 1
ATOM 687 C C . VAL A 1 87 ? 7.013 0.893 -6.510 1.00 93.12 87 VAL A C 1
ATOM 689 O O . VAL A 1 87 ? 8.088 0.330 -6.284 1.00 93.12 87 VAL A O 1
ATOM 692 N N . PRO A 1 88 ? 6.954 1.976 -7.302 1.00 90.44 88 PRO A N 1
ATOM 693 C CA . PRO A 1 88 ? 8.154 2.676 -7.709 1.00 90.44 88 PRO A CA 1
ATOM 694 C C . PRO A 1 88 ? 8.628 3.558 -6.551 1.00 90.44 88 PRO A C 1
ATOM 696 O O . PRO A 1 88 ? 7.859 4.344 -6.012 1.00 90.44 88 PRO A O 1
ATOM 699 N N . LEU A 1 89 ? 9.890 3.426 -6.159 1.00 86.19 89 LEU A N 1
ATOM 700 C CA . LEU A 1 89 ? 10.532 4.326 -5.214 1.00 86.19 89 LEU A CA 1
ATOM 701 C C . LEU A 1 89 ? 11.174 5.476 -5.975 1.00 86.19 89 LEU A C 1
ATOM 703 O O . LEU A 1 89 ? 12.145 5.267 -6.710 1.00 86.19 89 LEU A O 1
ATOM 707 N N . ASP A 1 90 ? 10.660 6.676 -5.725 1.00 77.44 90 ASP A N 1
ATOM 708 C CA . ASP A 1 90 ? 11.355 7.912 -6.044 1.00 77.44 90 ASP A CA 1
ATOM 709 C C . ASP A 1 90 ? 12.088 8.404 -4.798 1.00 77.44 90 ASP A C 1
ATOM 711 O O . ASP A 1 90 ? 11.486 8.656 -3.753 1.00 77.44 90 ASP A O 1
ATOM 715 N N . VAL A 1 91 ? 13.412 8.483 -4.873 1.00 67.38 91 VAL A N 1
ATOM 716 C CA . VAL A 1 91 ? 14.241 8.876 -3.734 1.00 67.38 91 VAL A CA 1
ATOM 717 C C . VAL A 1 91 ? 15.064 10.081 -4.148 1.00 67.38 91 VAL A C 1
ATOM 719 O O . VAL A 1 91 ? 16.106 9.943 -4.790 1.00 67.38 91 VAL A O 1
ATOM 722 N N . LEU A 1 92 ? 14.608 11.258 -3.723 1.00 59.50 92 LEU A N 1
ATOM 723 C CA . LEU A 1 92 ? 15.216 12.550 -4.051 1.00 59.50 92 LEU A CA 1
ATOM 724 C C . LEU A 1 92 ? 16.459 12.891 -3.203 1.00 59.50 92 LEU A C 1
ATOM 726 O O . LEU A 1 92 ? 17.081 13.929 -3.409 1.00 59.50 92 LEU A O 1
ATOM 730 N N . GLY A 1 93 ? 16.878 12.029 -2.270 1.00 56.97 93 GLY A N 1
ATOM 731 C CA . GLY A 1 93 ? 18.061 12.276 -1.440 1.00 56.97 93 GLY A CA 1
ATOM 732 C C . GLY A 1 93 ? 18.241 11.296 -0.279 1.00 56.97 93 GLY A C 1
ATOM 733 O O . GLY A 1 93 ? 17.391 10.448 -0.016 1.00 56.97 93 GLY A O 1
ATOM 734 N N . LEU A 1 94 ? 19.382 11.401 0.416 1.00 58.53 94 LEU A N 1
ATOM 735 C CA . LEU A 1 94 ? 19.771 10.499 1.513 1.00 58.53 94 LEU A CA 1
ATOM 736 C C . LEU A 1 94 ? 19.154 10.870 2.873 1.00 58.53 94 LEU A C 1
ATOM 738 O O . LEU A 1 94 ? 18.975 9.984 3.705 1.00 58.53 94 LEU A O 1
ATOM 742 N N . THR A 1 95 ? 18.838 12.146 3.111 1.00 61.94 95 THR A N 1
ATOM 743 C CA . THR A 1 95 ? 18.345 12.642 4.411 1.00 61.94 95 THR A CA 1
ATOM 744 C C . THR A 1 95 ? 16.886 12.280 4.680 1.00 61.94 95 THR A C 1
ATOM 746 O O . THR A 1 95 ? 16.532 12.011 5.823 1.00 61.94 95 THR A O 1
ATOM 749 N N . ASP A 1 96 ? 16.070 12.160 3.631 1.00 75.75 96 ASP A N 1
ATOM 750 C CA . ASP A 1 96 ? 14.622 11.934 3.732 1.00 75.75 96 ASP A CA 1
ATOM 751 C C . ASP A 1 96 ? 14.171 10.640 3.048 1.00 75.75 96 ASP A C 1
ATOM 753 O O . ASP A 1 96 ? 13.030 10.526 2.590 1.00 75.75 96 ASP A O 1
ATOM 757 N N . PHE A 1 97 ? 15.055 9.636 2.986 1.00 83.56 97 PHE A N 1
ATOM 758 C CA . PHE A 1 97 ? 14.783 8.367 2.301 1.00 83.56 97 PHE A CA 1
ATOM 759 C C . PHE A 1 97 ? 13.441 7.759 2.723 1.00 83.56 97 PHE A C 1
ATOM 761 O O . PHE A 1 97 ? 12.602 7.455 1.883 1.00 83.56 97 PHE A O 1
ATOM 768 N N . TRP A 1 98 ? 13.216 7.599 4.029 1.00 88.31 98 TRP A N 1
ATOM 769 C CA . TRP A 1 98 ? 12.019 6.924 4.527 1.00 88.31 98 TRP A CA 1
ATOM 770 C C . TRP A 1 98 ? 10.745 7.739 4.348 1.00 88.31 98 TRP A C 1
ATOM 772 O O . TRP A 1 98 ? 9.687 7.153 4.143 1.00 88.31 98 TRP A O 1
ATOM 782 N N . ARG A 1 99 ? 10.843 9.070 4.397 1.00 87.75 99 ARG A N 1
ATOM 783 C CA . ARG A 1 99 ? 9.717 9.961 4.107 1.00 87.75 99 ARG A CA 1
ATOM 784 C C . ARG A 1 99 ? 9.339 9.876 2.627 1.00 87.75 99 ARG A C 1
ATOM 786 O O . ARG A 1 99 ? 8.171 9.682 2.311 1.00 87.75 99 ARG A O 1
ATOM 793 N N . SER A 1 100 ? 10.335 9.909 1.741 1.00 86.81 100 SER A N 1
ATOM 794 C CA . SER A 1 100 ? 10.151 9.747 0.289 1.00 86.81 100 SER A CA 1
ATOM 795 C C . SER A 1 100 ? 9.605 8.360 -0.062 1.00 86.81 100 SER A C 1
ATOM 797 O O . SER A 1 100 ? 8.722 8.225 -0.906 1.00 86.81 100 SER A O 1
ATOM 799 N N . ALA A 1 101 ? 10.077 7.321 0.632 1.00 88.94 101 ALA A N 1
ATOM 800 C CA . ALA A 1 101 ? 9.563 5.968 0.484 1.00 88.94 101 ALA A CA 1
ATOM 801 C C . ALA A 1 101 ? 8.108 5.866 0.959 1.00 88.94 101 ALA A C 1
ATOM 803 O O . ALA A 1 101 ? 7.284 5.337 0.224 1.00 88.94 101 ALA A O 1
ATOM 804 N N . ALA A 1 102 ? 7.760 6.402 2.134 1.00 90.69 102 ALA A N 1
ATOM 805 C CA . ALA A 1 102 ? 6.375 6.408 2.610 1.00 90.69 102 ALA A CA 1
ATOM 806 C C . ALA A 1 102 ? 5.443 7.086 1.594 1.00 90.69 102 ALA A C 1
ATOM 808 O O . ALA A 1 102 ? 4.432 6.498 1.215 1.00 90.69 102 ALA A O 1
ATOM 809 N N . LEU A 1 103 ? 5.840 8.250 1.067 1.00 90.31 103 LEU A N 1
ATOM 810 C CA . LEU A 1 103 ? 5.104 8.929 0.003 1.00 90.31 103 LEU A CA 1
ATOM 811 C C . LEU A 1 103 ? 4.983 8.062 -1.258 1.00 90.31 103 LEU A C 1
ATOM 813 O O . LEU A 1 103 ? 3.886 7.901 -1.777 1.00 90.31 103 LEU A O 1
ATOM 817 N N . SER A 1 104 ? 6.076 7.445 -1.713 1.00 90.56 104 SER A N 1
ATOM 818 C CA . SER A 1 104 ? 6.077 6.549 -2.880 1.00 90.56 104 SER A CA 1
ATOM 819 C C . SER A 1 104 ? 5.096 5.381 -2.721 1.00 90.56 104 SER A C 1
ATOM 821 O O . SER A 1 104 ? 4.368 5.050 -3.655 1.00 90.56 104 SER A O 1
ATOM 823 N N . PHE A 1 105 ? 5.031 4.778 -1.531 1.00 93.44 105 PHE A N 1
ATOM 824 C CA . PHE A 1 105 ? 4.075 3.714 -1.218 1.00 93.44 105 PHE A CA 1
ATOM 825 C C . PHE A 1 105 ? 2.630 4.210 -1.251 1.00 93.44 105 PHE A C 1
ATOM 827 O O . PHE A 1 105 ? 1.789 3.573 -1.881 1.00 93.44 105 PHE A O 1
ATOM 834 N N . VAL A 1 106 ? 2.340 5.345 -0.609 1.00 93.88 106 VAL A N 1
ATOM 835 C CA . VAL A 1 106 ? 0.991 5.931 -0.603 1.00 93.88 106 VAL A CA 1
ATOM 836 C C . VAL A 1 106 ? 0.554 6.281 -2.023 1.00 93.88 106 VAL A C 1
ATOM 838 O O . VAL A 1 106 ? -0.532 5.886 -2.442 1.00 93.88 106 VAL A O 1
ATOM 841 N N . THR A 1 107 ? 1.419 6.941 -2.794 1.00 92.69 107 THR A N 1
ATOM 842 C CA . THR A 1 107 ? 1.161 7.269 -4.199 1.00 92.69 107 THR A CA 1
ATOM 843 C C . THR A 1 107 ? 0.896 6.008 -5.012 1.00 92.69 107 THR A C 1
ATOM 845 O O . THR A 1 107 ? -0.085 5.967 -5.744 1.00 92.69 107 THR A O 1
ATOM 848 N N . ALA A 1 108 ? 1.708 4.958 -4.854 1.00 94.00 108 ALA A N 1
ATOM 849 C CA . ALA A 1 108 ? 1.520 3.691 -5.558 1.00 94.00 108 ALA A CA 1
ATOM 850 C C . ALA A 1 108 ? 0.216 2.976 -5.172 1.00 94.00 108 ALA A C 1
ATOM 852 O O . ALA A 1 108 ? -0.444 2.392 -6.027 1.00 94.00 108 ALA A O 1
ATOM 853 N N . LEU A 1 109 ? -0.174 3.003 -3.897 1.00 95.31 109 LEU A N 1
ATOM 854 C CA . LEU A 1 109 ? -1.425 2.406 -3.421 1.00 95.31 109 LEU A CA 1
ATOM 855 C C . LEU A 1 109 ? -2.657 3.128 -3.981 1.00 95.31 109 LEU A C 1
ATOM 857 O O . LEU A 1 109 ? -3.669 2.486 -4.241 1.00 95.31 109 LEU A O 1
ATOM 861 N N . LEU A 1 110 ? -2.561 4.434 -4.226 1.00 94.69 110 LEU A N 1
ATOM 862 C CA . LEU A 1 110 ? -3.642 5.226 -4.814 1.00 94.69 110 LEU A CA 1
ATOM 863 C C . LEU A 1 110 ? -3.724 5.136 -6.344 1.00 94.69 110 LEU A C 1
ATOM 865 O O . LEU A 1 110 ? -4.690 5.636 -6.923 1.00 94.69 110 LEU A O 1
ATOM 869 N N . GLN A 1 111 ? -2.756 4.495 -7.008 1.00 94.81 111 GLN A N 1
ATOM 870 C CA . GLN A 1 111 ? -2.802 4.312 -8.457 1.00 94.81 111 GLN A CA 1
ATOM 871 C C . GLN A 1 111 ? -3.980 3.438 -8.868 1.00 94.81 111 GLN A C 1
ATOM 873 O O . GLN A 1 111 ? -4.259 2.405 -8.254 1.00 94.81 111 GLN A O 1
ATOM 878 N N . THR A 1 112 ? -4.645 3.861 -9.940 1.00 94.75 112 THR A N 1
ATOM 879 C CA . THR A 1 112 ? -5.758 3.122 -10.534 1.00 94.75 112 THR A CA 1
ATOM 880 C C . THR A 1 112 ? -5.210 2.024 -11.439 1.00 94.75 112 THR A C 1
ATOM 882 O O . THR A 1 112 ? -4.347 2.258 -12.286 1.00 94.75 112 THR A O 1
ATOM 885 N N . MET A 1 113 ? -5.690 0.808 -11.219 1.00 93.62 113 MET A N 1
ATOM 886 C CA . MET A 1 113 ? -5.372 -0.378 -11.996 1.00 93.62 113 MET A CA 1
ATOM 887 C C . MET A 1 113 ? -6.241 -0.438 -13.267 1.00 93.62 113 MET A C 1
ATOM 889 O O . MET A 1 113 ? -7.258 0.253 -13.349 1.00 93.62 113 MET A O 1
ATOM 893 N N . PRO A 1 114 ? -5.896 -1.278 -14.264 1.00 91.00 114 PRO A N 1
ATOM 894 C CA . PRO A 1 114 ? -6.659 -1.383 -15.514 1.00 91.00 114 PRO A CA 1
ATOM 895 C C . PRO A 1 114 ? -8.137 -1.771 -15.353 1.00 91.00 114 PRO A C 1
ATOM 897 O O . PRO A 1 114 ? -8.929 -1.548 -16.260 1.00 91.00 114 PRO A O 1
ATOM 900 N N . ASP A 1 115 ? -8.515 -2.353 -14.213 1.00 90.56 115 ASP A N 1
ATOM 901 C CA . ASP A 1 115 ? -9.897 -2.708 -13.873 1.00 90.56 115 ASP A CA 1
ATOM 902 C C . ASP A 1 115 ? -10.688 -1.552 -13.225 1.00 90.56 115 ASP A C 1
ATOM 904 O O . ASP A 1 115 ? -11.825 -1.747 -12.798 1.00 90.56 115 ASP A O 1
ATOM 908 N N . GLY A 1 116 ? -10.092 -0.359 -13.128 1.00 91.50 116 GLY A N 1
ATOM 909 C CA . GLY A 1 116 ? -10.696 0.840 -12.548 1.00 91.50 116 GLY A CA 1
ATOM 910 C C . GLY A 1 116 ? -10.598 0.936 -11.023 1.00 91.50 116 GLY A C 1
ATOM 911 O O . GLY A 1 116 ? -10.974 1.963 -10.461 1.00 91.50 116 GLY A O 1
ATOM 912 N N . ARG A 1 117 ? -10.077 -0.085 -10.331 1.00 92.19 117 ARG A N 1
ATOM 913 C CA . ARG A 1 117 ? -9.900 -0.056 -8.870 1.00 92.19 117 ARG A CA 1
ATOM 914 C C . ARG A 1 117 ? -8.564 0.565 -8.493 1.00 92.19 117 ARG A C 1
ATOM 916 O O . ARG A 1 117 ? -7.594 0.462 -9.240 1.00 92.19 117 ARG A O 1
ATOM 923 N N . ARG A 1 118 ? -8.460 1.152 -7.299 1.00 94.56 118 ARG A N 1
ATOM 924 C CA . ARG A 1 118 ? -7.148 1.533 -6.757 1.00 94.56 118 ARG A CA 1
ATOM 925 C C . ARG A 1 118 ? -6.388 0.291 -6.298 1.00 94.56 118 ARG A C 1
ATOM 927 O O . ARG A 1 118 ? -6.992 -0.675 -5.824 1.00 94.56 118 ARG A O 1
ATOM 934 N N . GLN A 1 119 ? -5.058 0.333 -6.359 1.00 95.81 119 GLN A N 1
ATOM 935 C CA . GLN A 1 119 ? -4.219 -0.749 -5.835 1.00 95.81 119 GLN A CA 1
ATOM 936 C C . GLN A 1 119 ? -4.490 -1.006 -4.338 1.00 95.81 119 GLN A C 1
ATOM 938 O O . GLN A 1 119 ? -4.511 -2.161 -3.918 1.00 95.81 119 GLN A O 1
ATOM 943 N N . SER A 1 120 ? -4.777 0.031 -3.541 1.00 94.44 120 SER A N 1
ATOM 944 C CA . SER A 1 120 ? -5.210 -0.090 -2.140 1.00 94.44 120 SER A CA 1
ATOM 945 C C . SER A 1 120 ? -6.445 -0.972 -1.989 1.00 94.44 120 SER A C 1
ATOM 947 O O . SER A 1 120 ? -6.508 -1.813 -1.095 1.00 94.44 120 SER A O 1
ATOM 949 N N . ASP A 1 121 ? -7.413 -0.816 -2.887 1.00 92.19 121 ASP A N 1
ATOM 950 C CA . ASP A 1 121 ? -8.697 -1.504 -2.812 1.00 92.19 121 ASP A CA 1
ATOM 951 C C . ASP A 1 121 ? -8.527 -2.974 -3.182 1.00 92.19 121 ASP A C 1
ATOM 953 O O . ASP A 1 121 ? -9.105 -3.845 -2.533 1.00 92.19 121 ASP A O 1
ATOM 957 N N . ALA A 1 122 ? -7.675 -3.250 -4.174 1.00 93.69 122 ALA A N 1
ATOM 958 C CA . ALA A 1 122 ? -7.285 -4.599 -4.561 1.00 93.69 122 ALA A CA 1
ATOM 959 C C . ALA A 1 122 ? -6.494 -5.316 -3.451 1.00 93.69 122 ALA A C 1
ATOM 961 O O . ALA A 1 122 ? -6.780 -6.481 -3.163 1.00 93.69 122 ALA A O 1
ATOM 962 N N . VAL A 1 123 ? -5.563 -4.619 -2.784 1.00 93.50 123 VAL A N 1
ATOM 963 C CA . VAL A 1 123 ? -4.833 -5.131 -1.610 1.00 93.50 123 VAL A CA 1
ATOM 964 C C . VAL A 1 123 ? -5.819 -5.496 -0.503 1.00 93.50 123 VAL A C 1
ATOM 966 O O . VAL A 1 123 ? -5.822 -6.634 -0.038 1.00 93.50 123 VAL A O 1
ATOM 969 N N . LEU A 1 124 ? -6.705 -4.575 -0.113 1.00 90.88 124 LEU A N 1
ATOM 970 C CA . LEU A 1 124 ? -7.692 -4.814 0.945 1.00 90.88 124 LEU A CA 1
ATOM 971 C C . LEU A 1 124 ? -8.663 -5.946 0.592 1.00 90.88 124 LEU A C 1
ATOM 973 O O . LEU A 1 124 ? -8.970 -6.767 1.453 1.00 90.88 124 LEU A O 1
ATOM 977 N N . ALA A 1 125 ? -9.093 -6.050 -0.667 1.00 90.00 125 ALA A N 1
ATOM 978 C CA . ALA A 1 125 ? -9.918 -7.162 -1.133 1.00 90.00 125 ALA A CA 1
ATOM 979 C C . ALA A 1 125 ? -9.170 -8.505 -1.052 1.00 90.00 125 ALA A C 1
ATOM 981 O O . ALA A 1 125 ? -9.751 -9.520 -0.667 1.00 90.00 125 ALA A O 1
ATOM 982 N N . GLY A 1 126 ? -7.873 -8.528 -1.371 1.00 90.44 126 GLY A N 1
ATOM 983 C CA . GLY A 1 126 ? -7.033 -9.714 -1.205 1.00 90.44 126 GLY A CA 1
ATOM 984 C C . GLY A 1 126 ? -6.827 -10.092 0.266 1.00 90.44 126 GLY A C 1
ATOM 985 O O . GLY A 1 126 ? -6.875 -11.273 0.611 1.00 90.44 126 GLY A O 1
ATOM 986 N N . VAL A 1 127 ? -6.677 -9.099 1.148 1.00 89.31 127 VAL A N 1
ATOM 987 C CA . VAL A 1 127 ? -6.624 -9.299 2.604 1.00 89.31 127 VAL A CA 1
ATOM 988 C C . VAL A 1 127 ? -7.949 -9.875 3.114 1.00 89.31 127 VAL A C 1
ATOM 990 O O . VAL A 1 127 ? -7.945 -10.891 3.806 1.00 89.31 127 VAL A O 1
ATOM 993 N N . ALA A 1 128 ? -9.086 -9.296 2.723 1.00 87.50 128 ALA A N 1
ATOM 994 C CA . ALA A 1 128 ? -10.410 -9.800 3.083 1.00 87.50 128 ALA A CA 1
ATOM 995 C C . ALA A 1 128 ? -10.614 -11.248 2.607 1.00 87.50 128 ALA A C 1
ATOM 997 O O . ALA A 1 128 ? -11.092 -12.080 3.376 1.00 87.50 128 ALA A O 1
ATOM 998 N N . ARG A 1 129 ? -10.150 -11.574 1.391 1.00 89.56 129 ARG A N 1
ATOM 999 C CA . ARG A 1 129 ? -10.189 -12.932 0.826 1.00 89.56 129 ARG A CA 1
ATOM 1000 C C . ARG A 1 129 ? -9.368 -13.940 1.586 1.00 89.56 129 ARG A C 1
ATOM 1002 O O . ARG A 1 129 ? -9.820 -15.056 1.837 1.00 89.56 129 ARG A O 1
ATOM 1009 N N . ARG A 1 130 ? -8.174 -13.545 2.013 1.00 85.62 130 ARG A N 1
ATOM 1010 C CA . ARG A 1 130 ? -7.352 -14.386 2.877 1.00 85.62 130 ARG A CA 1
ATOM 1011 C C . ARG A 1 130 ? -8.074 -14.744 4.181 1.00 85.62 130 ARG A C 1
ATOM 1013 O O . ARG A 1 130 ? -7.862 -15.841 4.694 1.00 85.62 130 ARG A O 1
ATOM 1020 N N . PHE A 1 131 ? -8.921 -13.852 4.689 1.00 84.25 131 PHE A N 1
ATOM 1021 C CA . PHE A 1 131 ? -9.650 -14.037 5.944 1.00 84.25 131 PHE A CA 1
ATOM 1022 C C . PHE A 1 131 ? -11.102 -14.501 5.782 1.00 84.25 131 PHE A C 1
ATOM 1024 O O . PHE A 1 131 ? -11.761 -14.726 6.793 1.00 84.25 131 PHE A O 1
ATOM 1031 N N . ARG A 1 132 ? -11.587 -14.700 4.549 1.00 86.12 132 ARG A N 1
ATOM 1032 C CA . ARG A 1 132 ? -12.971 -15.105 4.244 1.00 86.12 132 ARG A CA 1
ATOM 1033 C C . ARG A 1 132 ? -14.025 -14.129 4.790 1.00 86.12 132 ARG A C 1
ATOM 1035 O O . ARG A 1 132 ? -15.054 -14.554 5.317 1.00 86.12 132 ARG A O 1
ATOM 1042 N N . VAL A 1 133 ? -13.734 -12.828 4.717 1.00 84.31 133 VAL A N 1
ATOM 1043 C CA . VAL A 1 133 ? -14.613 -11.741 5.196 1.00 84.31 133 VAL A CA 1
ATOM 1044 C C . VAL A 1 133 ? -15.050 -10.771 4.089 1.00 84.31 133 VAL A C 1
ATOM 1046 O O . VAL A 1 133 ? -15.493 -9.659 4.364 1.00 84.31 133 VAL A O 1
ATOM 1049 N N . GLU A 1 134 ? -14.910 -11.156 2.821 1.00 83.88 134 GLU A N 1
ATOM 1050 C CA . GLU A 1 134 ? -15.176 -10.288 1.668 1.00 83.88 134 GLU A CA 1
ATOM 1051 C C . GLU A 1 134 ? -16.612 -9.775 1.648 1.00 83.88 134 GLU A C 1
ATOM 1053 O O . GLU A 1 134 ? -16.832 -8.590 1.422 1.00 83.88 134 GLU A O 1
ATOM 1058 N N . ALA A 1 135 ? -17.583 -10.649 1.922 1.00 78.62 135 ALA A N 1
ATOM 1059 C CA . ALA A 1 135 ? -18.996 -10.287 1.895 1.00 78.62 135 ALA A CA 1
ATOM 1060 C C . ALA A 1 135 ? -19.324 -9.214 2.942 1.00 78.62 135 ALA A C 1
ATOM 1062 O O . ALA A 1 135 ? -20.043 -8.263 2.651 1.00 78.62 135 ALA A O 1
ATOM 1063 N N . GLN A 1 136 ? -18.761 -9.335 4.146 1.00 74.31 136 GLN A N 1
ATOM 1064 C CA . GLN A 1 136 ? -18.944 -8.373 5.230 1.00 74.31 136 GLN A CA 1
ATOM 1065 C C . GLN A 1 136 ? -18.295 -7.031 4.887 1.00 74.31 136 GLN A C 1
ATOM 1067 O O . GLN A 1 136 ? -18.871 -5.981 5.158 1.00 74.31 136 GLN A O 1
ATOM 1072 N N . VAL A 1 137 ? -17.109 -7.067 4.280 1.00 76.69 137 VAL A N 1
ATOM 1073 C CA . VAL A 1 137 ? -16.351 -5.871 3.898 1.00 76.69 137 VAL A CA 1
ATOM 1074 C C . VAL A 1 137 ? -17.053 -5.117 2.773 1.00 76.69 137 VAL A C 1
ATOM 1076 O O . VAL A 1 137 ? -17.277 -3.915 2.893 1.00 76.69 137 VAL A O 1
ATOM 1079 N N . GLU A 1 138 ? -17.450 -5.814 1.709 1.00 77.62 138 GLU A N 1
ATOM 1080 C CA . GLU A 1 138 ? -18.141 -5.203 0.573 1.00 77.62 138 GLU A CA 1
ATOM 1081 C C . GLU A 1 138 ? -19.535 -4.701 0.959 1.00 77.62 138 GLU A C 1
ATOM 1083 O O . GLU A 1 138 ? -19.899 -3.584 0.596 1.00 77.62 138 GLU A O 1
ATOM 1088 N N . ALA A 1 139 ? -20.304 -5.453 1.754 1.00 74.25 139 ALA A N 1
ATOM 1089 C CA . ALA A 1 139 ? -21.593 -4.973 2.252 1.00 74.25 139 ALA A CA 1
ATOM 1090 C C . ALA A 1 139 ? -21.436 -3.684 3.069 1.00 74.25 139 ALA A C 1
ATOM 1092 O O . ALA A 1 139 ? -22.219 -2.745 2.919 1.00 74.25 139 ALA A O 1
ATOM 1093 N N . ALA A 1 140 ? -20.404 -3.613 3.909 1.00 71.62 140 ALA A N 1
ATOM 1094 C CA . ALA A 1 140 ? -20.214 -2.462 4.767 1.00 71.62 140 ALA A CA 1
ATOM 1095 C C . ALA A 1 140 ? -19.742 -1.221 3.991 1.00 71.62 140 ALA A C 1
ATOM 1097 O O . ALA A 1 140 ? -20.265 -0.137 4.236 1.00 71.62 140 ALA A O 1
ATOM 1098 N N . PHE A 1 141 ? -18.827 -1.364 3.023 1.00 71.69 141 PHE A N 1
ATOM 1099 C CA . PHE A 1 141 ? -18.383 -0.236 2.188 1.00 71.69 141 PHE A CA 1
ATOM 1100 C C . PHE A 1 141 ? -19.464 0.266 1.219 1.00 71.69 141 PHE A C 1
ATOM 1102 O O . PHE A 1 141 ? -19.449 1.441 0.857 1.00 71.69 141 PHE A O 1
ATOM 1109 N N . ASN A 1 142 ? -20.406 -0.593 0.813 1.00 74.44 142 ASN A N 1
ATOM 1110 C CA . ASN A 1 142 ? -21.506 -0.222 -0.083 1.00 74.44 142 ASN A CA 1
ATOM 1111 C C . ASN A 1 142 ? -22.758 0.283 0.651 1.00 74.44 142 ASN A C 1
ATOM 1113 O O . ASN A 1 142 ? -23.719 0.684 -0.003 1.00 74.44 142 ASN A O 1
ATOM 1117 N N . THR A 1 143 ? -22.776 0.275 1.988 1.00 69.69 143 THR A N 1
ATOM 1118 C CA . THR A 1 143 ? -23.910 0.805 2.754 1.00 69.69 143 THR A CA 1
ATOM 1119 C C . THR A 1 143 ? -23.751 2.320 2.952 1.00 69.69 143 THR A C 1
ATOM 1121 O O . THR A 1 143 ? -22.787 2.744 3.597 1.00 69.69 143 THR A O 1
ATOM 1124 N N . PRO A 1 144 ? -24.682 3.156 2.447 1.00 65.62 144 PRO A N 1
ATOM 1125 C CA . PRO A 1 144 ? -24.637 4.602 2.658 1.00 65.62 144 PRO A CA 1
ATOM 1126 C C . PRO A 1 144 ? -24.669 4.950 4.151 1.00 65.62 144 PRO A C 1
ATOM 1128 O O . PRO A 1 144 ? -25.396 4.319 4.918 1.00 65.62 144 PRO A O 1
ATOM 1131 N N . ASN A 1 145 ? -23.901 5.964 4.562 1.00 64.12 145 ASN A N 1
ATOM 1132 C CA . ASN A 1 145 ? -23.785 6.421 5.957 1.00 64.12 145 ASN A CA 1
ATOM 1133 C C . ASN A 1 145 ? -23.294 5.355 6.957 1.00 64.12 145 ASN A C 1
ATOM 1135 O O . ASN A 1 145 ? -23.476 5.509 8.167 1.00 64.12 145 ASN A O 1
ATOM 1139 N N . MET A 1 146 ? -22.676 4.268 6.485 1.00 64.94 146 MET A N 1
ATOM 1140 C CA . MET A 1 146 ? -22.045 3.298 7.374 1.00 64.94 146 MET A CA 1
ATOM 1141 C C . MET A 1 146 ? -20.816 3.916 8.040 1.00 64.94 146 MET A C 1
ATOM 1143 O O . MET A 1 146 ? -19.970 4.526 7.389 1.00 64.94 146 MET A O 1
ATOM 1147 N N . ASP A 1 147 ? -20.700 3.714 9.349 1.00 69.06 147 ASP A N 1
ATOM 1148 C CA . ASP A 1 147 ? -19.543 4.155 10.118 1.00 69.06 147 ASP A CA 1
ATOM 1149 C C . ASP A 1 147 ? -18.294 3.383 9.661 1.00 69.06 147 ASP A C 1
ATOM 1151 O O . ASP A 1 147 ? -18.130 2.196 9.969 1.00 69.06 147 ASP A O 1
ATOM 1155 N N . ALA A 1 148 ? -17.407 4.059 8.922 1.00 66.94 148 ALA A N 1
ATOM 1156 C CA . ALA A 1 148 ? -16.164 3.495 8.394 1.00 66.94 148 ALA A CA 1
ATOM 1157 C C . ALA A 1 148 ? -15.328 2.815 9.493 1.00 66.94 148 ALA A C 1
ATOM 1159 O O . ALA A 1 148 ? -14.657 1.809 9.245 1.00 66.94 148 ALA A O 1
ATOM 1160 N N . ARG A 1 149 ? -15.438 3.293 10.739 1.00 72.25 149 ARG A N 1
ATOM 1161 C CA . ARG A 1 149 ? -14.796 2.696 11.910 1.00 72.25 149 ARG A CA 1
ATOM 1162 C C . ARG A 1 149 ? -15.254 1.263 12.170 1.00 72.25 149 ARG A C 1
ATOM 1164 O O . ARG A 1 149 ? -14.423 0.408 12.466 1.00 72.25 149 ARG A O 1
ATOM 1171 N N . ARG A 1 150 ? -16.549 0.963 12.024 1.00 71.50 150 ARG A N 1
ATOM 1172 C CA . ARG A 1 150 ? -17.085 -0.392 12.248 1.00 71.50 150 ARG A CA 1
ATOM 1173 C C . ARG A 1 150 ? -16.525 -1.397 11.243 1.00 71.50 150 ARG A C 1
ATOM 1175 O O . ARG A 1 150 ? -16.227 -2.528 11.619 1.00 71.50 150 ARG A O 1
ATOM 1182 N N . ILE A 1 151 ? -16.337 -0.977 9.993 1.00 69.00 151 ILE A N 1
ATOM 1183 C CA . ILE A 1 151 ? -15.754 -1.804 8.921 1.00 69.00 151 ILE A CA 1
ATOM 1184 C C . ILE A 1 151 ? -14.301 -2.131 9.237 1.00 69.00 151 ILE A C 1
ATOM 1186 O O . ILE A 1 151 ? -13.881 -3.291 9.201 1.00 69.00 151 ILE A O 1
ATOM 1190 N N . VAL A 1 152 ? -13.548 -1.089 9.596 1.00 76.44 152 VAL A N 1
ATOM 1191 C CA . VAL A 1 152 ? -12.158 -1.214 10.022 1.00 76.44 152 VAL A CA 1
ATOM 1192 C C . VAL A 1 152 ? -12.064 -2.191 11.187 1.00 76.44 152 VAL A C 1
ATOM 1194 O O . VAL A 1 152 ? -11.223 -3.080 11.157 1.00 76.44 152 VAL A O 1
ATOM 1197 N N . ASP A 1 153 ? -12.942 -2.085 12.183 1.00 80.25 153 ASP A N 1
ATOM 1198 C CA . ASP A 1 153 ? -12.891 -2.931 13.374 1.00 80.25 153 ASP A CA 1
ATOM 1199 C C . ASP A 1 153 ? -13.131 -4.420 13.063 1.00 80.25 153 ASP A C 1
ATOM 1201 O O . ASP A 1 153 ? -12.491 -5.275 13.682 1.00 80.25 153 ASP A O 1
ATOM 1205 N N . VAL A 1 154 ? -13.979 -4.758 12.083 1.00 77.44 154 VAL A N 1
ATOM 1206 C CA . VAL A 1 154 ? -14.156 -6.149 11.614 1.00 77.44 154 VAL A CA 1
ATOM 1207 C C . VAL A 1 154 ? -12.858 -6.685 11.011 1.00 77.44 154 VAL A C 1
ATOM 1209 O O . VAL A 1 154 ? -12.382 -7.755 11.397 1.00 77.44 154 VAL A O 1
ATOM 1212 N N . LEU A 1 155 ? -12.249 -5.922 10.103 1.00 74.44 155 LEU A N 1
ATOM 1213 C CA . LEU A 1 155 ? -11.005 -6.316 9.447 1.00 74.44 155 LEU A CA 1
ATOM 1214 C C . LEU A 1 155 ? -9.821 -6.374 10.425 1.00 74.44 155 LEU A C 1
ATOM 1216 O O . LEU A 1 155 ? -8.997 -7.284 10.363 1.00 74.44 155 LEU A O 1
ATOM 1220 N N . VAL A 1 156 ? -9.762 -5.439 11.371 1.00 79.69 156 VAL A N 1
ATOM 1221 C CA . VAL A 1 156 ? -8.773 -5.406 12.451 1.00 79.69 156 VAL A CA 1
ATOM 1222 C C . VAL A 1 156 ? -8.887 -6.650 13.332 1.00 79.69 156 VAL A C 1
ATOM 1224 O O . VAL A 1 156 ? -7.870 -7.269 13.644 1.00 79.69 156 VAL A O 1
ATOM 1227 N N . ARG A 1 157 ? -10.102 -7.067 13.710 1.00 81.19 157 ARG A N 1
ATOM 1228 C CA . ARG A 1 157 ? -10.306 -8.307 14.480 1.00 81.19 157 ARG A CA 1
ATOM 1229 C C . ARG A 1 157 ? -9.845 -9.538 13.705 1.00 81.19 157 ARG A C 1
ATOM 1231 O O . ARG A 1 157 ? -9.179 -10.393 14.285 1.00 81.19 157 ARG A O 1
ATOM 1238 N N . ALA A 1 158 ? -10.142 -9.606 12.406 1.00 78.88 158 ALA A N 1
ATOM 1239 C CA . ALA A 1 158 ? -9.657 -10.686 11.551 1.00 78.88 158 ALA A CA 1
ATOM 1240 C C . ALA A 1 158 ? -8.118 -10.723 11.515 1.00 78.88 158 ALA A C 1
ATOM 1242 O O . ALA A 1 158 ? -7.514 -11.779 11.699 1.00 78.88 158 ALA A O 1
ATOM 1243 N N . LEU A 1 159 ? -7.475 -9.562 11.389 1.00 80.00 159 LEU A N 1
ATOM 1244 C CA . LEU A 1 159 ? -6.020 -9.433 11.365 1.00 80.00 159 LEU A CA 1
ATOM 1245 C C . LEU A 1 159 ? -5.354 -9.889 12.675 1.00 80.00 159 LEU A C 1
ATOM 1247 O O . LEU A 1 159 ? -4.339 -10.589 12.654 1.00 80.00 159 LEU A O 1
ATOM 1251 N N . MET A 1 160 ? -5.955 -9.537 13.815 1.00 82.31 160 MET A N 1
ATOM 1252 C CA . MET A 1 160 ? -5.487 -9.932 15.148 1.00 82.31 160 MET A CA 1
ATOM 1253 C C . MET A 1 160 ? -5.484 -11.452 15.359 1.00 82.31 160 MET A C 1
ATOM 1255 O O . MET A 1 160 ? -4.675 -11.945 16.141 1.00 82.31 160 MET A O 1
ATOM 1259 N N . SER A 1 161 ? -6.342 -12.200 14.657 1.00 79.75 161 SER A N 1
ATOM 1260 C CA . SER A 1 161 ? -6.401 -13.666 14.764 1.00 79.75 161 SER A CA 1
ATOM 1261 C C . SER A 1 161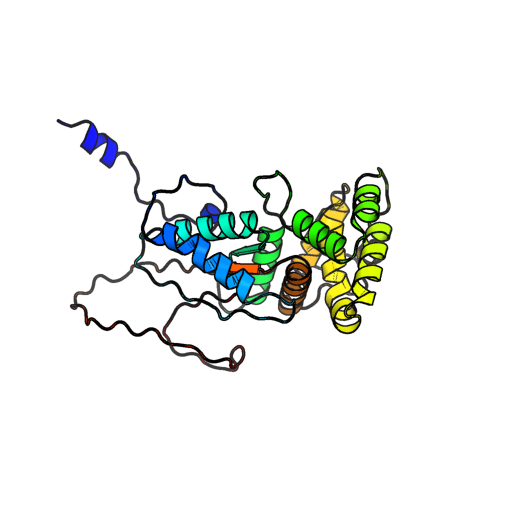 ? -5.214 -14.395 14.116 1.00 79.75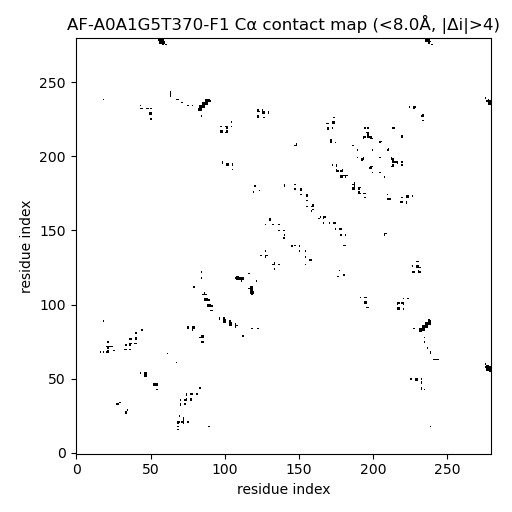 161 SER A C 1
ATOM 1263 O O . SER A 1 161 ? -4.999 -15.571 14.397 1.00 79.75 161 SER A O 1
ATOM 1265 N N . VAL A 1 162 ? -4.432 -13.715 13.266 1.00 73.31 162 VAL A N 1
ATOM 1266 C CA . VAL A 1 162 ? -3.349 -14.333 12.478 1.00 73.31 162 VAL A CA 1
ATOM 1267 C C . VAL A 1 162 ? -1.971 -14.069 13.066 1.00 73.31 162 VAL A C 1
ATOM 1269 O O . VAL A 1 162 ? -1.181 -14.992 13.239 1.00 73.31 162 VAL A O 1
ATOM 1272 N N . ASP A 1 163 ? -1.668 -12.807 13.350 1.00 76.12 163 ASP A N 1
ATOM 1273 C CA . ASP A 1 163 ? -0.404 -12.394 13.957 1.00 76.12 163 ASP A CA 1
ATOM 1274 C C . ASP A 1 163 ? -0.689 -11.179 14.833 1.00 76.12 163 ASP A C 1
ATOM 1276 O O . ASP A 1 163 ? -0.513 -10.033 14.419 1.00 76.12 163 ASP A O 1
ATOM 1280 N N . ALA A 1 164 ? -1.184 -11.442 16.045 1.00 82.19 164 ALA A N 1
ATOM 1281 C CA . ALA A 1 164 ? -1.539 -10.399 17.002 1.00 82.19 164 ALA A CA 1
ATOM 1282 C C . ALA A 1 164 ? -0.371 -9.428 17.252 1.00 82.19 164 ALA A C 1
ATOM 1284 O O . ALA A 1 164 ? -0.590 -8.228 17.389 1.00 82.19 164 ALA A O 1
ATOM 1285 N N . GLY A 1 165 ? 0.874 -9.919 17.252 1.00 84.44 165 GLY A N 1
ATOM 1286 C CA . GLY A 1 165 ? 2.060 -9.093 17.470 1.00 84.44 165 GLY A CA 1
ATOM 1287 C C . GLY A 1 165 ? 2.267 -8.058 16.364 1.00 84.44 165 GLY A C 1
ATOM 1288 O O . GLY A 1 165 ? 2.382 -6.861 16.643 1.00 84.44 165 GLY A O 1
ATOM 1289 N N . ARG A 1 166 ? 2.287 -8.488 15.095 1.00 82.19 166 ARG A N 1
ATOM 1290 C CA . ARG A 1 166 ? 2.441 -7.564 13.954 1.00 82.19 166 ARG A CA 1
ATOM 1291 C C . ARG A 1 166 ? 1.195 -6.725 13.708 1.00 82.19 166 ARG A C 1
ATOM 1293 O O . ARG A 1 166 ? 1.326 -5.550 13.366 1.00 82.19 166 ARG A O 1
ATOM 1300 N N . ALA A 1 167 ? 0.013 -7.295 13.930 1.00 83.19 167 ALA A N 1
ATOM 1301 C CA . ALA A 1 167 ? -1.253 -6.586 13.829 1.00 83.19 167 ALA A CA 1
ATOM 1302 C C . ALA A 1 167 ? -1.301 -5.408 14.807 1.00 83.19 167 ALA A C 1
ATOM 1304 O O . ALA A 1 167 ? -1.594 -4.299 14.380 1.00 83.19 167 ALA A O 1
ATOM 1305 N N . LEU A 1 168 ? -0.921 -5.598 16.077 1.00 85.12 168 LEU A N 1
ATOM 1306 C CA . LEU A 1 168 ? -0.852 -4.505 17.054 1.00 85.12 168 LEU A CA 1
ATOM 1307 C C . LEU A 1 168 ? 0.118 -3.399 16.626 1.00 85.12 168 LEU A C 1
ATOM 1309 O O . LEU A 1 168 ? -0.188 -2.223 16.802 1.00 85.12 168 LEU A O 1
ATOM 1313 N N . LYS A 1 169 ? 1.261 -3.765 16.032 1.00 87.31 169 LYS A N 1
ATOM 1314 C CA . LYS A 1 169 ? 2.277 -2.800 15.586 1.00 87.31 169 LYS A CA 1
ATOM 1315 C C . LYS A 1 169 ? 1.816 -1.944 14.403 1.00 87.31 169 LYS A C 1
ATOM 1317 O O . LYS A 1 169 ? 2.192 -0.779 14.305 1.00 87.31 169 LYS A O 1
ATOM 1322 N N . HIS A 1 170 ? 1.039 -2.522 13.490 1.00 89.38 170 HIS A N 1
ATOM 1323 C CA . HIS A 1 170 ? 0.669 -1.893 12.217 1.00 89.38 170 HIS A CA 1
ATOM 1324 C C . HIS A 1 170 ? -0.838 -1.636 12.079 1.00 89.38 170 HIS A C 1
ATOM 1326 O O . HIS A 1 170 ? -1.319 -1.346 10.984 1.00 89.38 170 HIS A O 1
ATOM 1332 N N . LEU A 1 171 ? -1.577 -1.705 13.190 1.00 88.56 171 LEU A N 1
ATOM 1333 C CA . LEU A 1 171 ? -3.033 -1.594 13.225 1.00 88.56 171 LEU A CA 1
ATOM 1334 C C . LEU A 1 171 ? -3.532 -0.288 12.616 1.00 88.56 171 LEU A C 1
ATOM 1336 O O . LEU A 1 171 ? -4.440 -0.287 11.791 1.00 88.56 171 LEU A O 1
ATOM 1340 N N . ASP A 1 172 ? -2.916 0.817 13.023 1.00 91.62 172 ASP A N 1
ATOM 1341 C CA . ASP A 1 172 ? -3.324 2.148 12.592 1.00 91.62 172 ASP A CA 1
ATOM 1342 C C . ASP A 1 172 ? -2.926 2.418 11.132 1.00 91.62 172 ASP A C 1
ATOM 1344 O O . ASP A 1 172 ? -3.658 3.096 10.419 1.00 91.62 172 ASP A O 1
ATOM 1348 N N . VAL A 1 173 ? -1.867 1.770 10.625 1.00 93.44 173 VAL A N 1
ATOM 1349 C CA . VAL A 1 173 ? -1.548 1.772 9.184 1.00 93.44 173 VAL A CA 1
ATOM 1350 C C . VAL A 1 173 ? -2.649 1.067 8.397 1.00 93.44 173 VAL A C 1
ATOM 1352 O O . VAL A 1 173 ? -3.128 1.581 7.390 1.00 93.44 173 VAL A O 1
ATOM 1355 N N . PHE A 1 174 ? -3.091 -0.095 8.877 1.00 90.94 174 PHE A N 1
ATOM 1356 C CA . PHE A 1 174 ? -4.175 -0.843 8.251 1.00 90.94 174 PHE A CA 1
ATOM 1357 C C . PHE A 1 174 ? -5.510 -0.090 8.297 1.00 90.94 174 PHE A C 1
ATOM 1359 O O . PHE A 1 174 ? -6.213 -0.019 7.287 1.00 90.94 174 PHE A O 1
ATOM 1366 N N . ARG A 1 175 ? -5.825 0.535 9.437 1.00 91.31 175 ARG A N 1
ATOM 1367 C CA . ARG A 1 175 ? -6.977 1.432 9.594 1.00 91.31 175 ARG A CA 1
A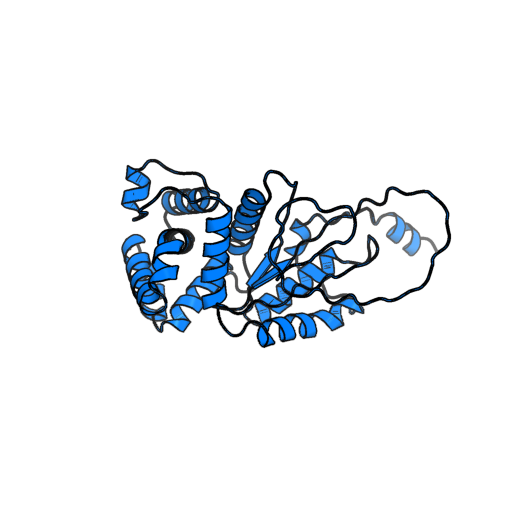TOM 1368 C C . ARG A 1 175 ? -6.926 2.574 8.588 1.00 91.31 175 ARG A C 1
ATOM 1370 O O . ARG A 1 175 ? -7.902 2.763 7.873 1.00 91.31 175 ARG A O 1
ATOM 1377 N N . ALA A 1 176 ? -5.802 3.280 8.475 1.00 93.56 176 ALA A N 1
ATOM 1378 C CA . ALA A 1 176 ? -5.672 4.371 7.516 1.00 93.56 176 ALA A CA 1
ATOM 1379 C C . ALA A 1 176 ? -5.908 3.905 6.071 1.00 93.56 176 ALA A C 1
ATOM 1381 O O . ALA A 1 176 ? -6.657 4.550 5.344 1.00 93.56 176 ALA A O 1
ATOM 1382 N N . LEU A 1 177 ? -5.359 2.752 5.668 1.00 92.50 177 LEU A N 1
ATOM 1383 C CA . LEU A 1 177 ? -5.607 2.196 4.331 1.00 92.50 177 LEU A CA 1
ATOM 1384 C C . LEU A 1 177 ? -7.087 1.886 4.086 1.00 92.50 177 LEU A C 1
ATOM 1386 O O . LEU A 1 177 ? -7.594 2.164 3.004 1.00 92.50 177 LEU A O 1
ATOM 1390 N N . CYS A 1 178 ? -7.791 1.344 5.080 1.00 89.94 178 CYS A N 1
ATOM 1391 C CA . CYS A 1 178 ? -9.231 1.104 4.982 1.00 89.94 178 CYS A CA 1
ATOM 1392 C C . CYS A 1 178 ? -10.026 2.412 4.856 1.00 89.94 178 CYS A C 1
ATOM 1394 O O . CYS A 1 178 ? -10.977 2.479 4.081 1.00 89.94 178 CYS A O 1
ATOM 1396 N N . LEU A 1 179 ? -9.628 3.459 5.585 1.00 90.56 179 LEU A N 1
ATOM 1397 C CA . LEU A 1 179 ? -10.285 4.767 5.552 1.00 90.56 179 LEU A CA 1
ATOM 1398 C C . LEU A 1 179 ? -10.103 5.499 4.208 1.00 90.56 179 LEU A C 1
ATOM 1400 O O . LEU A 1 179 ? -10.946 6.323 3.864 1.00 90.56 179 LEU A O 1
ATOM 1404 N N . LEU A 1 180 ? -9.093 5.152 3.397 1.00 90.38 180 LEU A N 1
ATOM 1405 C CA . LEU A 1 180 ? -8.945 5.672 2.025 1.00 90.38 180 LEU A CA 1
ATOM 1406 C C . LEU A 1 180 ? -10.090 5.261 1.077 1.00 90.38 180 LEU A C 1
ATOM 1408 O O . LEU A 1 180 ? -10.236 5.870 0.016 1.00 90.38 180 LEU A O 1
ATOM 1412 N N . ARG A 1 181 ? -10.887 4.246 1.446 1.00 87.25 181 ARG A N 1
ATOM 1413 C CA . ARG A 1 181 ? -12.104 3.816 0.730 1.00 87.25 181 ARG A CA 1
ATOM 1414 C C . ARG A 1 181 ? -13.375 4.533 1.194 1.00 87.25 181 ARG A C 1
ATOM 1416 O O . ARG A 1 181 ? -14.449 4.238 0.677 1.00 87.25 181 ARG A O 1
ATOM 1423 N N . SER A 1 182 ? -13.282 5.425 2.182 1.00 86.19 182 SER A N 1
ATOM 1424 C CA . SER A 1 182 ? -14.437 6.191 2.656 1.00 86.19 182 SER A CA 1
ATOM 1425 C C . SER A 1 182 ? -15.013 7.075 1.544 1.00 86.19 182 SER A C 1
ATOM 1427 O O . SER A 1 182 ? -14.278 7.576 0.694 1.00 86.19 182 SER A O 1
ATOM 1429 N N . GLN A 1 183 ? -16.330 7.292 1.573 1.00 83.88 183 GLN A N 1
ATOM 1430 C CA . GLN A 1 183 ? -17.004 8.277 0.717 1.00 83.88 183 GLN A CA 1
ATOM 1431 C C . GLN A 1 183 ? -16.903 9.703 1.289 1.00 83.88 183 GLN A C 1
ATOM 1433 O O . GLN A 1 183 ? -17.144 10.675 0.578 1.00 83.88 183 GLN A O 1
ATOM 1438 N N . ASP A 1 184 ? -16.526 9.833 2.564 1.00 86.81 184 ASP A N 1
ATOM 1439 C CA . ASP A 1 184 ? -16.292 11.116 3.222 1.00 86.81 184 ASP A CA 1
ATOM 1440 C C . ASP A 1 184 ? -14.882 11.639 2.900 1.00 86.81 184 ASP A C 1
ATOM 1442 O O . ASP A 1 184 ? -13.870 11.050 3.296 1.00 86.81 184 ASP A O 1
ATOM 1446 N N . LEU A 1 185 ? -14.820 12.772 2.194 1.00 88.81 185 LEU A N 1
ATOM 1447 C CA . LEU A 1 185 ? -13.573 13.413 1.776 1.00 88.81 185 LEU A CA 1
ATOM 1448 C C . LEU A 1 185 ? -12.700 13.864 2.953 1.00 88.81 185 LEU A C 1
ATOM 1450 O O . LEU A 1 185 ? -11.475 13.816 2.834 1.00 88.81 185 LEU A O 1
ATOM 1454 N N . ALA A 1 186 ? -13.289 14.266 4.083 1.00 89.88 186 ALA A N 1
ATOM 1455 C CA . ALA A 1 186 ? -12.529 14.658 5.268 1.00 89.88 186 ALA A CA 1
ATOM 1456 C C . ALA A 1 186 ? -11.819 13.443 5.881 1.00 89.88 186 ALA A C 1
ATOM 1458 O O . ALA A 1 186 ? -10.635 13.507 6.216 1.00 89.88 186 ALA A O 1
ATOM 1459 N N . VAL A 1 187 ? -12.510 12.300 5.932 1.00 90.56 187 VAL A N 1
ATOM 1460 C CA . VAL A 1 187 ? -11.943 11.023 6.394 1.00 90.56 187 VAL A CA 1
ATOM 1461 C C . VAL A 1 187 ? -10.804 10.563 5.486 1.00 90.56 187 VAL A C 1
ATOM 1463 O O . VAL A 1 187 ? -9.739 10.187 5.980 1.00 90.56 187 VAL A O 1
ATOM 1466 N N . VAL A 1 188 ? -11.003 10.617 4.164 1.00 91.31 188 VAL A N 1
ATOM 1467 C CA . VAL A 1 188 ? -9.962 10.257 3.187 1.00 91.31 188 VAL A CA 1
ATOM 1468 C C . VAL A 1 188 ? -8.758 11.191 3.312 1.00 91.31 188 VAL A C 1
ATOM 1470 O O . VAL A 1 188 ? -7.623 10.714 3.321 1.00 91.31 188 VAL A O 1
ATOM 1473 N N . GLY A 1 189 ? -8.990 12.500 3.445 1.00 92.50 189 GLY A N 1
ATOM 1474 C CA . GLY A 1 189 ? -7.941 13.506 3.612 1.00 92.50 189 GLY A CA 1
ATOM 1475 C C . GLY A 1 189 ? -7.090 13.264 4.858 1.00 92.50 189 GLY A C 1
ATOM 1476 O O . GLY A 1 189 ? -5.863 13.215 4.759 1.00 92.50 189 GLY A O 1
ATOM 1477 N N . LEU A 1 190 ? -7.728 13.021 6.008 1.00 94.00 190 LEU A N 1
ATOM 1478 C CA . LEU A 1 190 ? -7.032 12.715 7.259 1.00 94.00 190 LEU A CA 1
ATOM 1479 C C . LEU A 1 190 ? -6.238 11.408 7.150 1.00 94.00 190 LEU A C 1
ATOM 1481 O O . LEU A 1 190 ? -5.058 11.375 7.494 1.00 94.00 190 LEU A O 1
ATOM 1485 N N . ALA A 1 191 ? -6.838 10.340 6.618 1.00 93.06 191 ALA A N 1
ATOM 1486 C CA . ALA A 1 191 ? -6.153 9.060 6.438 1.00 93.06 191 ALA A CA 1
ATOM 1487 C C . ALA A 1 191 ? -4.942 9.168 5.494 1.00 93.06 191 ALA A C 1
ATOM 1489 O O . ALA A 1 191 ? -3.888 8.583 5.761 1.00 93.06 191 ALA A O 1
ATOM 1490 N N . HIS A 1 192 ? -5.072 9.939 4.411 1.00 93.56 192 HIS A N 1
ATOM 1491 C CA . HIS A 1 192 ? -3.990 10.205 3.468 1.00 93.56 192 HIS A CA 1
ATOM 1492 C C . HIS A 1 192 ? -2.837 10.977 4.123 1.00 93.56 192 HIS A C 1
ATOM 1494 O O . HIS A 1 192 ? -1.684 10.555 4.014 1.00 93.56 192 HIS A O 1
ATOM 1500 N N . ALA A 1 193 ? -3.143 12.055 4.851 1.00 93.12 193 ALA A N 1
ATOM 1501 C CA . ALA A 1 193 ? -2.155 12.847 5.581 1.00 93.12 193 ALA A CA 1
ATOM 1502 C C . ALA A 1 193 ? -1.445 12.016 6.666 1.00 93.12 193 ALA A C 1
ATOM 1504 O O . ALA A 1 193 ? -0.214 12.036 6.769 1.00 93.12 193 ALA A O 1
ATOM 1505 N N . TRP A 1 194 ? -2.201 11.195 7.402 1.00 95.00 194 TRP A N 1
ATOM 1506 C CA . TRP A 1 194 ? -1.668 10.304 8.433 1.00 95.00 194 TRP A CA 1
ATOM 1507 C C . TRP A 1 194 ? -0.662 9.299 7.854 1.00 95.00 194 TRP A C 1
ATOM 1509 O O . TRP A 1 194 ? 0.425 9.116 8.403 1.00 95.00 194 TRP A O 1
ATOM 1519 N N . LEU A 1 195 ? -0.958 8.701 6.692 1.00 93.44 195 LEU A N 1
ATOM 1520 C CA . LEU A 1 195 ? -0.048 7.777 5.996 1.00 93.44 195 LEU A CA 1
ATOM 1521 C C . LEU A 1 195 ? 1.218 8.447 5.437 1.00 93.44 195 LEU A C 1
ATOM 1523 O O . LEU A 1 195 ? 2.192 7.756 5.136 1.00 93.44 195 LEU A O 1
ATOM 1527 N N . GLN A 1 196 ? 1.227 9.774 5.314 1.00 90.19 196 GLN A N 1
ATOM 1528 C CA . GLN A 1 196 ? 2.411 10.567 4.970 1.00 90.19 196 GLN A CA 1
ATOM 1529 C C . GLN A 1 196 ? 3.211 11.014 6.208 1.00 90.19 196 GLN A C 1
ATOM 1531 O O . GLN A 1 196 ? 4.299 11.582 6.076 1.00 90.19 196 GLN A O 1
ATOM 1536 N N . GLY A 1 197 ? 2.709 10.726 7.411 1.00 91.06 197 GLY A N 1
ATOM 1537 C CA . GLY A 1 197 ? 3.343 11.089 8.675 1.00 91.06 197 GLY A CA 1
ATOM 1538 C C . GLY A 1 197 ? 2.892 12.433 9.252 1.00 91.06 197 GLY A C 1
ATOM 1539 O O . GLY A 1 197 ? 3.549 12.923 10.168 1.00 91.06 197 GLY A O 1
ATOM 1540 N N . TYR A 1 198 ? 1.820 13.036 8.730 1.00 91.31 198 TYR A N 1
ATOM 1541 C CA . TYR A 1 198 ? 1.226 14.255 9.285 1.00 91.31 198 TYR A CA 1
ATOM 1542 C C . TYR A 1 198 ? 0.107 13.882 10.258 1.00 91.31 198 TYR A C 1
ATOM 1544 O O . TYR A 1 198 ? -0.831 13.182 9.882 1.00 91.31 198 TYR A O 1
ATOM 1552 N N . ASP A 1 199 ? 0.226 14.304 11.518 1.00 90.38 199 ASP A N 1
ATOM 1553 C CA . ASP A 1 199 ? -0.821 14.067 12.516 1.00 90.38 199 ASP A CA 1
ATOM 1554 C C . ASP A 1 199 ? -1.958 15.086 12.371 1.00 90.38 199 ASP A C 1
ATOM 1556 O O . ASP A 1 199 ? -1.747 16.202 11.892 1.00 90.38 199 ASP A O 1
ATOM 1560 N N . ALA A 1 200 ? -3.150 14.685 12.801 1.00 87.44 200 ALA A N 1
ATOM 1561 C CA . ALA A 1 200 ? -4.325 15.546 12.902 1.00 87.44 200 ALA A CA 1
ATOM 1562 C C . ALA A 1 200 ? -4.600 15.897 14.370 1.00 87.44 200 ALA A C 1
ATOM 1564 O O . ALA A 1 200 ? -3.879 15.455 15.272 1.00 87.44 200 ALA A O 1
ATOM 1565 N N . ASP A 1 201 ? -5.659 16.668 14.624 1.00 90.19 201 ASP A N 1
ATOM 1566 C CA . ASP A 1 201 ? -6.094 16.914 15.994 1.00 90.19 201 ASP A CA 1
ATOM 1567 C C . ASP A 1 201 ? -6.392 15.576 16.714 1.00 90.19 201 ASP A C 1
ATOM 1569 O O . ASP A 1 201 ? -7.008 14.674 16.128 1.00 90.19 201 ASP A O 1
ATOM 1573 N N . PRO A 1 202 ? -5.972 15.398 17.984 1.00 91.06 202 PRO A N 1
ATOM 1574 C CA . PRO A 1 202 ? -6.196 14.153 18.712 1.00 91.06 202 PRO A CA 1
ATOM 1575 C C . PRO A 1 202 ? -7.664 13.717 18.782 1.00 91.06 202 PRO A C 1
ATOM 1577 O O . PRO A 1 202 ? -7.925 12.513 18.811 1.00 91.06 202 PRO A O 1
ATOM 1580 N N . THR A 1 203 ? -8.613 14.658 18.808 1.00 90.56 203 THR A N 1
ATOM 1581 C CA . THR A 1 203 ? -10.051 14.362 18.866 1.00 90.56 203 THR A CA 1
ATOM 1582 C C . THR A 1 203 ? -10.572 13.837 17.530 1.00 90.56 203 THR A C 1
ATOM 1584 O O . THR A 1 203 ? -11.226 12.792 17.506 1.00 90.56 203 THR A O 1
ATOM 1587 N N . GLU A 1 204 ? -10.197 14.471 16.416 1.00 89.88 204 GLU A N 1
ATOM 1588 C CA . GLU A 1 204 ? -10.520 14.020 15.055 1.00 89.88 204 GLU A CA 1
ATOM 1589 C C . GLU A 1 204 ? -9.926 12.635 14.785 1.00 89.88 204 GLU A C 1
ATOM 1591 O O . GLU A 1 204 ? -10.600 11.713 14.315 1.00 89.88 204 GLU A O 1
ATOM 1596 N N . ARG A 1 205 ? -8.663 12.447 15.174 1.00 90.38 205 ARG A N 1
ATOM 1597 C CA . ARG A 1 205 ? -7.965 11.170 15.050 1.00 90.38 205 ARG A CA 1
ATOM 1598 C C . ARG A 1 205 ? -8.648 10.068 15.874 1.00 90.38 205 ARG A C 1
ATOM 1600 O O . ARG A 1 205 ? -8.865 8.961 15.371 1.00 90.38 205 ARG A O 1
ATOM 1607 N N . ALA A 1 206 ? -9.011 10.351 17.125 1.00 89.12 206 ALA A N 1
ATOM 1608 C CA . ALA A 1 206 ? -9.689 9.393 18.000 1.00 89.12 206 ALA A CA 1
ATOM 1609 C C . ALA A 1 206 ? -11.107 9.042 17.516 1.00 89.12 206 ALA A C 1
ATOM 1611 O O . ALA A 1 206 ? -11.536 7.892 17.673 1.00 89.12 206 ALA A O 1
ATOM 1612 N N . ALA A 1 207 ? -11.818 9.986 16.889 1.00 87.62 207 ALA A N 1
ATOM 1613 C CA . ALA A 1 207 ? -13.126 9.736 16.284 1.00 87.62 207 ALA A CA 1
ATOM 1614 C C . ALA A 1 207 ? -13.046 8.630 15.217 1.00 87.62 207 ALA A C 1
ATOM 1616 O O . ALA A 1 207 ? -13.859 7.701 15.228 1.00 87.62 207 ALA A O 1
ATOM 1617 N N . LEU A 1 208 ? -11.987 8.640 14.402 1.00 86.88 208 LEU A N 1
ATOM 1618 C CA . LEU A 1 208 ? -11.713 7.623 13.377 1.00 86.88 208 LEU A CA 1
ATOM 1619 C C . LEU A 1 208 ? -11.085 6.329 13.925 1.00 86.88 208 LEU A C 1
ATOM 1621 O O . LEU A 1 208 ? -10.850 5.376 13.180 1.00 86.88 208 LEU A O 1
ATOM 1625 N N . GLY A 1 209 ? -10.839 6.258 15.236 1.00 87.19 209 GLY A N 1
ATOM 1626 C CA . GLY A 1 209 ? -10.376 5.055 15.931 1.00 87.19 209 GLY A CA 1
ATOM 1627 C C . GLY A 1 209 ? -8.861 4.843 15.936 1.00 87.19 209 GLY A C 1
ATOM 1628 O O . GLY A 1 209 ? -8.406 3.789 16.382 1.00 87.19 209 GLY A O 1
ATOM 1629 N N . PHE A 1 210 ? -8.072 5.811 15.470 1.00 89.69 210 PHE A N 1
ATOM 1630 C CA . PHE A 1 210 ? -6.614 5.781 15.591 1.00 89.69 210 PHE A CA 1
ATOM 1631 C C . PHE A 1 210 ? -6.185 5.898 17.055 1.00 89.69 210 PHE A C 1
ATOM 1633 O O . PHE A 1 210 ? -6.654 6.771 17.789 1.00 89.69 210 PHE A O 1
ATOM 1640 N N . LYS A 1 211 ? -5.241 5.058 17.481 1.00 86.19 211 LYS A N 1
ATOM 1641 C CA . LYS A 1 211 ? -4.753 5.031 18.866 1.00 86.19 211 LYS A CA 1
ATOM 1642 C C . LYS A 1 211 ? -3.550 5.937 19.062 1.00 86.19 211 LYS A C 1
ATOM 1644 O O . LYS A 1 211 ? -3.433 6.568 20.110 1.00 86.19 211 LYS A O 1
ATOM 1649 N N . THR A 1 212 ? -2.685 6.027 18.059 1.00 87.75 212 THR A N 1
ATOM 1650 C CA . THR A 1 212 ? -1.435 6.789 18.141 1.00 87.75 212 THR A CA 1
ATOM 1651 C C . THR A 1 212 ? -1.323 7.829 17.026 1.00 87.75 212 THR A C 1
ATOM 1653 O O . THR A 1 212 ? -1.954 7.669 15.976 1.00 87.75 212 THR A O 1
ATOM 1656 N N . PRO A 1 213 ? -0.498 8.878 17.214 1.00 92.25 213 PRO A N 1
ATOM 1657 C CA . PRO A 1 213 ? -0.020 9.684 16.092 1.00 92.25 213 PRO A CA 1
ATOM 1658 C C . PRO A 1 213 ? 0.679 8.798 15.039 1.00 92.25 213 PRO A C 1
ATOM 1660 O O . PRO A 1 213 ? 1.048 7.653 15.349 1.00 92.25 213 PRO A O 1
ATOM 1663 N N . PRO A 1 214 ? 0.891 9.298 13.807 1.00 92.94 214 PRO A N 1
ATOM 1664 C CA . PRO A 1 214 ? 1.672 8.592 12.805 1.00 92.94 214 PRO A CA 1
ATOM 1665 C C . PRO A 1 214 ? 3.041 8.170 13.356 1.00 92.94 214 PRO A C 1
ATOM 1667 O O . PRO A 1 214 ? 3.752 8.988 13.950 1.00 92.94 214 PRO A O 1
ATOM 1670 N N . PRO A 1 215 ? 3.447 6.902 13.178 1.00 93.56 215 PRO A N 1
ATOM 1671 C CA . PRO A 1 215 ? 4.765 6.458 13.595 1.00 93.56 215 PRO A CA 1
ATOM 1672 C C . PRO A 1 215 ? 5.847 7.018 12.657 1.00 93.56 215 PRO A C 1
ATOM 1674 O O . PRO A 1 215 ? 5.567 7.635 11.629 1.00 93.56 215 PRO A O 1
ATOM 1677 N N . ALA A 1 216 ? 7.117 6.761 12.982 1.00 93.50 216 ALA A N 1
ATOM 1678 C CA . ALA A 1 216 ? 8.228 7.147 12.116 1.00 93.50 216 ALA A CA 1
ATOM 1679 C C . ALA A 1 216 ? 8.034 6.609 10.676 1.00 93.50 216 ALA A C 1
ATOM 1681 O O . ALA A 1 216 ? 7.564 5.478 10.519 1.00 93.50 216 ALA A O 1
ATOM 1682 N N . PRO A 1 217 ? 8.464 7.330 9.619 1.00 91.69 217 PRO A N 1
ATOM 1683 C CA . PRO A 1 217 ? 8.207 6.931 8.229 1.00 91.69 217 PRO A CA 1
ATOM 1684 C C . PRO A 1 217 ? 8.665 5.510 7.865 1.00 91.69 217 PRO A C 1
ATOM 1686 O O . PRO A 1 217 ? 8.027 4.820 7.075 1.00 91.69 217 PRO A O 1
ATOM 1689 N N . VAL A 1 218 ? 9.737 5.022 8.497 1.00 91.00 218 VAL A N 1
ATOM 1690 C CA . VAL A 1 218 ? 10.187 3.628 8.355 1.00 91.00 218 VAL A CA 1
ATOM 1691 C C . VAL A 1 218 ? 9.136 2.614 8.816 1.00 91.00 218 VAL A C 1
ATOM 1693 O O . VAL A 1 218 ? 8.969 1.572 8.187 1.00 91.00 218 VAL A O 1
ATOM 1696 N N . GLU A 1 219 ? 8.413 2.899 9.895 1.00 93.00 219 GLU A N 1
ATOM 1697 C CA . GLU A 1 219 ? 7.368 2.023 10.425 1.00 93.00 219 GLU A CA 1
ATOM 1698 C C . GLU A 1 219 ? 6.084 2.092 9.592 1.00 93.00 219 GLU A C 1
ATOM 1700 O O . GLU A 1 219 ? 5.427 1.063 9.432 1.00 93.00 219 GLU A O 1
ATOM 1705 N N . LEU A 1 220 ? 5.781 3.245 8.979 1.00 93.81 220 LEU A N 1
ATOM 1706 C CA . LEU A 1 220 ? 4.721 3.366 7.969 1.00 93.81 220 LEU A CA 1
ATOM 1707 C C . LEU A 1 220 ? 5.009 2.456 6.768 1.00 93.81 220 LEU A C 1
ATOM 1709 O O . LEU A 1 220 ? 4.175 1.624 6.410 1.00 93.81 220 LEU A O 1
ATOM 1713 N N . VAL A 1 221 ? 6.219 2.539 6.201 1.00 92.88 221 VAL A N 1
ATOM 1714 C CA . VAL A 1 221 ? 6.641 1.678 5.082 1.00 92.88 221 VAL A CA 1
ATOM 1715 C C . VAL A 1 221 ? 6.597 0.200 5.473 1.00 92.88 221 VAL A C 1
ATOM 1717 O O . VAL A 1 221 ? 6.069 -0.617 4.724 1.00 92.88 221 VAL A O 1
ATOM 1720 N N . ARG A 1 222 ? 7.090 -0.165 6.666 1.00 92.00 222 ARG A N 1
ATOM 1721 C CA . ARG A 1 222 ? 7.008 -1.552 7.161 1.00 92.00 222 ARG A CA 1
ATOM 1722 C C . ARG A 1 222 ? 5.567 -2.043 7.280 1.00 92.00 222 ARG A C 1
ATOM 1724 O O . ARG A 1 222 ? 5.300 -3.175 6.881 1.00 92.00 222 ARG A O 1
ATOM 1731 N N . GLY A 1 223 ? 4.667 -1.210 7.803 1.00 92.50 223 GLY A N 1
ATOM 1732 C CA . GLY A 1 223 ? 3.250 -1.538 7.924 1.00 92.50 223 GLY A CA 1
ATOM 1733 C C . GLY A 1 223 ? 2.600 -1.767 6.564 1.00 92.50 223 GLY A C 1
ATOM 1734 O O . GLY A 1 223 ? 1.974 -2.805 6.365 1.00 92.50 223 GLY A O 1
ATOM 1735 N N . MET A 1 224 ? 2.823 -0.862 5.606 1.00 94.44 224 MET A N 1
ATOM 1736 C CA . MET A 1 224 ? 2.302 -0.998 4.241 1.00 94.44 224 MET A CA 1
ATOM 1737 C C . MET A 1 224 ? 2.846 -2.252 3.549 1.00 94.44 224 MET A C 1
ATOM 1739 O O . MET A 1 224 ? 2.057 -3.050 3.048 1.00 94.44 224 MET A O 1
ATOM 1743 N N . CYS A 1 225 ? 4.161 -2.501 3.602 1.00 92.56 225 CYS A N 1
ATOM 1744 C CA . CYS A 1 225 ? 4.752 -3.731 3.064 1.00 92.56 225 CYS A CA 1
ATOM 1745 C C . CYS A 1 225 ? 4.118 -4.986 3.665 1.00 92.56 225 CYS A C 1
ATOM 1747 O O . CYS A 1 225 ? 3.805 -5.924 2.938 1.00 92.56 225 CYS A O 1
ATOM 1749 N N . TRP A 1 226 ? 3.943 -5.016 4.989 1.00 91.12 226 TRP A N 1
ATOM 1750 C CA . TRP A 1 226 ? 3.377 -6.176 5.665 1.00 91.12 226 TRP A CA 1
ATOM 1751 C C . TRP A 1 226 ? 1.924 -6.422 5.251 1.00 91.12 226 TRP A C 1
ATOM 1753 O O . TRP A 1 226 ? 1.586 -7.555 4.922 1.00 91.12 226 TRP A O 1
ATOM 1763 N N . ILE A 1 227 ? 1.091 -5.379 5.191 1.00 91.38 227 ILE A N 1
ATOM 1764 C CA . ILE A 1 227 ? -0.314 -5.483 4.766 1.00 91.38 227 ILE A CA 1
ATOM 1765 C C . ILE A 1 227 ? -0.413 -5.956 3.312 1.00 91.38 227 ILE A C 1
ATOM 1767 O O . ILE A 1 227 ? -1.184 -6.865 3.008 1.00 91.38 227 ILE A O 1
ATOM 1771 N N . MET A 1 228 ? 0.400 -5.392 2.417 1.00 93.38 228 MET A N 1
ATOM 1772 C CA . MET A 1 228 ? 0.461 -5.819 1.017 1.00 93.38 228 MET A CA 1
ATOM 1773 C C . MET A 1 228 ? 0.862 -7.297 0.912 1.00 93.38 228 MET A C 1
ATOM 1775 O O . MET A 1 228 ? 0.180 -8.068 0.238 1.00 93.38 228 MET A O 1
ATOM 1779 N N . ALA A 1 229 ? 1.867 -7.726 1.681 1.00 91.38 229 ALA A N 1
ATOM 1780 C CA . ALA A 1 229 ? 2.348 -9.107 1.711 1.00 91.38 229 ALA A CA 1
ATOM 1781 C C . ALA A 1 229 ? 1.310 -10.132 2.211 1.00 91.38 229 ALA A C 1
ATOM 1783 O O . ALA A 1 229 ? 1.454 -11.325 1.948 1.00 91.38 229 ALA A O 1
ATOM 1784 N N . LEU A 1 230 ? 0.253 -9.702 2.914 1.00 88.31 230 LEU A N 1
ATOM 1785 C CA . LEU A 1 230 ? -0.866 -10.581 3.279 1.00 88.31 230 LEU A CA 1
ATOM 1786 C C . LEU A 1 230 ? -1.725 -10.969 2.071 1.00 88.31 230 LEU A C 1
ATOM 1788 O O . LEU A 1 230 ? -2.383 -12.005 2.112 1.00 88.31 230 LEU A O 1
ATOM 1792 N N . SER A 1 231 ? -1.744 -10.149 1.021 1.00 89.75 231 SER A N 1
ATOM 1793 C CA . SER A 1 231 ? -2.616 -10.330 -0.146 1.00 89.75 231 SER A CA 1
ATOM 1794 C C . SER A 1 231 ? -1.870 -10.725 -1.421 1.00 89.75 231 SER A C 1
ATOM 1796 O O . SER A 1 231 ? -2.475 -11.320 -2.307 1.00 89.75 231 SER A O 1
ATOM 1798 N N . GLY A 1 232 ? -0.568 -10.449 -1.502 1.00 91.00 232 GLY A N 1
ATOM 1799 C CA . GLY A 1 232 ? 0.266 -10.796 -2.649 1.00 91.00 232 GLY A CA 1
ATOM 1800 C C . GLY A 1 232 ? 1.700 -10.286 -2.491 1.00 91.00 232 GLY A C 1
ATOM 1801 O O . GLY A 1 232 ? 1.972 -9.468 -1.610 1.00 91.00 232 GLY A O 1
ATOM 1802 N N . PRO A 1 233 ? 2.647 -10.762 -3.312 1.00 92.56 233 PRO A N 1
ATOM 1803 C CA . PRO A 1 233 ? 4.017 -10.272 -3.266 1.00 92.56 233 PRO A CA 1
ATOM 1804 C C . PRO A 1 233 ? 4.108 -8.850 -3.832 1.00 92.56 233 PRO A C 1
ATOM 1806 O O . PRO A 1 233 ? 3.373 -8.494 -4.749 1.00 92.56 233 PRO A O 1
ATOM 1809 N N . THR A 1 234 ? 5.042 -8.045 -3.328 1.00 92.12 234 THR A N 1
ATOM 1810 C CA . THR A 1 234 ? 5.249 -6.663 -3.787 1.00 92.12 234 THR A CA 1
ATOM 1811 C C . THR A 1 234 ? 6.547 -6.553 -4.577 1.00 92.12 234 THR A C 1
ATOM 1813 O O . THR A 1 234 ? 7.610 -6.929 -4.090 1.00 92.12 234 THR A O 1
ATOM 1816 N N . LEU A 1 235 ? 6.473 -6.009 -5.791 1.00 92.00 235 LEU A N 1
ATOM 1817 C CA . LEU A 1 235 ? 7.620 -5.592 -6.585 1.00 92.00 235 LEU A CA 1
ATOM 1818 C C . LEU A 1 235 ? 7.921 -4.124 -6.288 1.00 92.00 235 LEU A C 1
ATOM 1820 O O . LEU A 1 235 ? 7.137 -3.236 -6.624 1.00 92.00 235 LEU A O 1
ATOM 1824 N N . ILE A 1 236 ? 9.078 -3.869 -5.689 1.00 89.56 236 ILE A N 1
ATOM 1825 C CA . ILE A 1 236 ? 9.567 -2.516 -5.437 1.00 89.56 236 ILE A CA 1
ATOM 1826 C C . ILE A 1 236 ? 10.619 -2.176 -6.500 1.00 89.56 236 ILE A C 1
ATOM 1828 O O . ILE A 1 236 ? 11.566 -2.929 -6.727 1.00 89.56 236 ILE A O 1
ATOM 1832 N N . ALA A 1 237 ? 10.446 -1.051 -7.191 1.00 87.38 237 ALA A N 1
ATOM 1833 C CA . ALA A 1 237 ? 11.327 -0.628 -8.277 1.00 87.38 237 ALA A CA 1
ATOM 1834 C C . ALA A 1 237 ? 11.930 0.746 -7.989 1.00 87.38 237 ALA A C 1
ATOM 1836 O O . ALA A 1 237 ? 11.210 1.722 -7.870 1.00 87.38 237 ALA A O 1
ATOM 1837 N N . SER A 1 238 ? 13.254 0.861 -7.944 1.00 79.06 238 SER A N 1
ATOM 1838 C CA . SER A 1 238 ? 13.934 2.159 -7.856 1.00 79.06 238 SER A CA 1
ATOM 1839 C C . SER A 1 238 ? 14.743 2.402 -9.121 1.00 79.06 238 SER A C 1
ATOM 1841 O O . SER A 1 238 ? 15.666 1.639 -9.421 1.00 79.06 238 SER A O 1
ATOM 1843 N N . THR A 1 239 ? 14.431 3.467 -9.858 1.00 68.00 239 THR A N 1
ATOM 1844 C CA . THR A 1 239 ? 15.233 3.898 -11.009 1.00 68.00 239 THR A CA 1
ATOM 1845 C C . THR A 1 239 ? 16.011 5.158 -10.648 1.00 68.00 239 THR A C 1
ATOM 1847 O O . THR A 1 239 ? 15.467 6.091 -10.070 1.00 68.00 239 THR A O 1
ATOM 1850 N N . ARG A 1 240 ? 17.306 5.193 -10.977 1.00 60.03 240 ARG A N 1
ATOM 1851 C CA . ARG A 1 240 ? 18.067 6.448 -11.023 1.00 60.03 240 ARG A CA 1
ATOM 1852 C C . ARG A 1 240 ? 18.255 6.829 -12.480 1.00 60.03 240 ARG A C 1
ATOM 1854 O O . ARG A 1 240 ? 18.822 6.046 -13.249 1.00 60.03 240 ARG A O 1
ATOM 1861 N N . LEU A 1 241 ? 17.852 8.043 -12.838 1.00 48.72 241 LEU A N 1
ATOM 1862 C CA . LEU A 1 241 ? 18.312 8.687 -14.062 1.00 48.72 241 LEU A CA 1
ATOM 1863 C C . LEU A 1 241 ? 19.805 8.996 -13.875 1.00 48.72 241 LEU A C 1
ATOM 1865 O O . LEU A 1 241 ? 20.186 9.873 -13.106 1.00 48.72 241 LEU A O 1
ATOM 1869 N N . THR A 1 242 ? 20.682 8.227 -14.516 1.00 44.84 242 THR A N 1
ATOM 1870 C CA . THR A 1 242 ? 22.093 8.610 -14.632 1.00 44.84 242 THR A CA 1
ATOM 1871 C C . THR A 1 242 ? 22.181 9.701 -15.687 1.00 44.84 242 THR A C 1
ATOM 1873 O O . THR A 1 242 ? 22.133 9.386 -16.876 1.00 44.84 242 THR A O 1
ATOM 1876 N N . GLY A 1 243 ? 22.294 10.960 -15.260 1.00 37.62 243 GLY A N 1
ATOM 1877 C CA . GLY A 1 243 ? 22.691 12.050 -16.147 1.00 37.62 243 GLY A CA 1
ATOM 1878 C C . GLY A 1 243 ? 24.045 11.712 -16.766 1.00 37.62 243 GLY A C 1
ATOM 1879 O O . GLY A 1 243 ? 25.022 11.475 -16.055 1.00 37.62 243 GLY A O 1
ATOM 1880 N N . SER A 1 244 ? 24.095 11.604 -18.089 1.00 38.56 244 SER A N 1
ATOM 1881 C CA . SER A 1 244 ? 25.334 11.382 -18.824 1.00 38.56 244 SER A CA 1
ATOM 1882 C C . SER A 1 244 ? 26.093 12.700 -18.943 1.00 38.56 244 SER A C 1
ATOM 1884 O O . SER A 1 244 ? 26.033 13.361 -19.972 1.00 38.56 244 SER A O 1
ATOM 1886 N N . SER A 1 245 ? 26.835 13.081 -17.908 1.00 34.97 245 SER A N 1
ATOM 1887 C CA . SER A 1 245 ? 27.988 13.960 -18.083 1.00 34.97 245 SER A CA 1
ATOM 1888 C C . SER A 1 245 ? 29.252 13.103 -18.065 1.00 34.97 245 SER A C 1
ATOM 1890 O O . SER A 1 245 ? 29.748 12.706 -17.011 1.00 34.97 245 SER A O 1
ATOM 1892 N N . ARG A 1 246 ? 29.741 12.760 -19.264 1.00 28.02 246 ARG A N 1
ATOM 1893 C CA . ARG A 1 246 ? 31.161 12.473 -19.523 1.00 28.02 246 ARG A CA 1
ATOM 1894 C C . ARG A 1 246 ? 31.439 12.411 -21.029 1.00 28.02 246 ARG A C 1
ATOM 1896 O O . ARG A 1 246 ? 31.374 11.355 -21.650 1.00 28.02 246 ARG A O 1
ATOM 1903 N N . LEU A 1 247 ? 31.779 13.572 -21.589 1.00 33.44 247 LEU A N 1
ATOM 1904 C CA . LEU A 1 247 ? 32.859 13.663 -22.568 1.00 33.44 247 LEU A CA 1
ATOM 1905 C C . LEU A 1 247 ? 34.144 13.330 -21.804 1.00 33.44 247 LEU A C 1
ATOM 1907 O O . LEU A 1 247 ? 34.691 14.203 -21.143 1.00 33.44 247 LEU A O 1
ATOM 1911 N N . ASP A 1 248 ? 34.573 12.072 -21.813 1.00 28.47 248 ASP A N 1
ATOM 1912 C CA . ASP A 1 248 ? 36.008 11.799 -21.783 1.00 28.47 248 ASP A CA 1
ATOM 1913 C C . ASP A 1 248 ? 36.307 10.421 -22.371 1.00 28.47 248 ASP A C 1
ATOM 1915 O O . ASP A 1 248 ? 35.658 9.419 -22.052 1.00 28.47 248 ASP A O 1
ATOM 1919 N N . GLY A 1 249 ? 37.261 10.401 -23.294 1.00 37.34 249 GLY A N 1
ATOM 1920 C CA . GLY A 1 249 ? 37.624 9.240 -24.082 1.00 37.34 249 GLY A CA 1
ATOM 1921 C C . GLY A 1 249 ? 38.507 8.288 -23.290 1.00 37.34 249 GLY A C 1
ATOM 1922 O O . GLY A 1 249 ? 39.631 8.614 -22.927 1.00 37.34 249 GLY A O 1
ATOM 1923 N N . SER A 1 250 ? 38.047 7.059 -23.070 1.00 28.33 250 SER A N 1
ATOM 1924 C CA . SER A 1 250 ? 38.938 5.902 -22.911 1.00 28.33 250 SER A CA 1
ATOM 1925 C C . SER A 1 250 ? 38.165 4.586 -23.069 1.00 28.33 250 SER A C 1
ATOM 1927 O O . SER A 1 250 ? 37.068 4.406 -22.549 1.00 28.33 250 SER A O 1
ATOM 1929 N N . ARG A 1 251 ? 38.746 3.688 -23.875 1.00 26.50 251 ARG A N 1
ATOM 1930 C CA . ARG A 1 251 ? 38.199 2.425 -24.416 1.00 26.50 251 ARG A CA 1
ATOM 1931 C C . ARG A 1 251 ? 37.684 1.419 -23.358 1.00 26.50 251 ARG A C 1
ATOM 1933 O O . ARG A 1 251 ? 38.156 1.430 -22.224 1.00 26.50 251 ARG A O 1
ATOM 1940 N N . PRO A 1 252 ? 36.780 0.485 -23.734 1.00 33.09 252 PRO A N 1
ATOM 1941 C CA . PRO A 1 252 ? 36.132 -0.433 -22.795 1.00 33.09 252 PRO A CA 1
ATOM 1942 C C . PRO A 1 252 ? 37.009 -1.646 -22.434 1.00 33.09 252 PRO A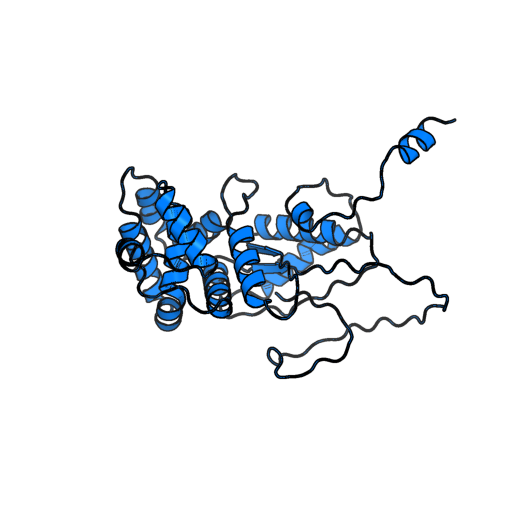 C 1
ATOM 1944 O O . PRO A 1 252 ? 37.629 -2.255 -23.304 1.00 33.09 252 PRO A O 1
ATOM 1947 N N . ARG A 1 253 ? 36.988 -2.061 -21.157 1.00 26.39 253 ARG A N 1
ATOM 1948 C CA . ARG A 1 253 ? 37.378 -3.420 -20.735 1.00 26.39 253 ARG A CA 1
ATOM 1949 C C . ARG A 1 253 ? 36.121 -4.276 -20.595 1.00 26.39 253 ARG A C 1
ATOM 1951 O O . ARG A 1 253 ? 35.249 -3.994 -19.779 1.00 26.39 253 ARG A O 1
ATOM 1958 N N . THR A 1 254 ? 36.051 -5.323 -21.405 1.00 32.62 254 THR A N 1
ATOM 1959 C CA . THR A 1 254 ? 35.091 -6.427 -21.327 1.00 32.62 254 THR A CA 1
ATOM 1960 C C . THR A 1 254 ? 35.291 -7.236 -20.044 1.00 32.62 254 THR A C 1
ATOM 1962 O O . THR A 1 254 ? 36.415 -7.616 -19.722 1.00 32.62 254 THR A O 1
ATOM 1965 N N . GLY A 1 255 ? 34.202 -7.536 -19.333 1.00 26.27 255 GLY A N 1
ATOM 1966 C CA . GLY A 1 255 ? 34.215 -8.424 -18.169 1.00 26.27 255 GLY A CA 1
ATOM 1967 C C . GLY A 1 255 ? 32.840 -8.546 -17.515 1.00 26.27 255 GLY A C 1
ATOM 1968 O O . GLY A 1 255 ? 32.514 -7.805 -16.591 1.00 26.27 255 GLY A O 1
ATOM 1969 N N . SER A 1 256 ? 32.020 -9.484 -17.988 1.00 28.48 256 SER A N 1
ATOM 1970 C CA . SER A 1 256 ? 30.762 -9.874 -17.348 1.00 28.48 256 SER A CA 1
ATOM 1971 C C . SER A 1 256 ? 31.040 -10.518 -15.985 1.00 28.48 256 SER A C 1
ATOM 1973 O O . SER A 1 256 ? 31.564 -11.627 -15.925 1.00 28.48 256 SER A O 1
ATOM 1975 N N . THR A 1 257 ? 30.681 -9.849 -14.885 1.00 27.58 257 THR A N 1
ATOM 1976 C CA . THR A 1 257 ? 30.696 -10.454 -13.541 1.00 27.58 257 THR A CA 1
ATOM 1977 C C . THR A 1 257 ? 29.340 -10.267 -12.872 1.00 27.58 257 THR A C 1
ATOM 1979 O O . THR A 1 257 ? 28.997 -9.191 -12.387 1.00 27.58 257 THR A O 1
ATOM 1982 N N . GLN A 1 258 ? 28.559 -11.342 -12.840 1.00 27.78 258 GLN A N 1
ATOM 1983 C CA . GLN A 1 258 ? 27.303 -11.441 -12.107 1.00 27.78 258 GLN A CA 1
ATOM 1984 C C . GLN A 1 258 ? 27.631 -11.610 -10.612 1.00 27.78 258 GLN A C 1
ATOM 1986 O O . GLN A 1 258 ? 27.920 -12.710 -10.143 1.00 27.78 258 GLN A O 1
ATOM 1991 N N . ARG A 1 259 ? 27.665 -10.511 -9.849 1.00 28.58 259 ARG A N 1
ATOM 1992 C CA . ARG A 1 259 ? 27.964 -10.549 -8.405 1.00 28.58 259 ARG A CA 1
ATOM 1993 C C . ARG A 1 259 ? 26.708 -10.921 -7.606 1.00 28.58 259 ARG A C 1
ATOM 1995 O O . ARG A 1 259 ? 25.745 -10.162 -7.563 1.00 28.58 259 ARG A O 1
ATOM 2002 N N . ARG A 1 260 ? 26.734 -12.088 -6.950 1.00 26.48 260 ARG A N 1
ATOM 2003 C CA . ARG A 1 260 ? 25.768 -12.492 -5.911 1.00 26.48 260 ARG A CA 1
ATOM 2004 C C . ARG A 1 260 ? 25.989 -11.642 -4.654 1.00 26.48 260 ARG A C 1
ATOM 2006 O O . ARG A 1 260 ? 27.122 -11.538 -4.190 1.00 26.48 260 ARG A O 1
ATOM 2013 N N . VAL A 1 261 ? 24.925 -11.068 -4.093 1.00 34.25 261 VAL A N 1
ATOM 2014 C CA . VAL A 1 261 ? 24.965 -10.363 -2.799 1.00 34.25 261 VAL A CA 1
ATOM 2015 C C . VAL A 1 261 ? 24.254 -11.222 -1.750 1.00 34.25 261 VAL A C 1
ATOM 2017 O O . VAL A 1 261 ? 23.081 -11.556 -1.905 1.00 34.25 261 VAL A O 1
ATOM 2020 N N . SER A 1 262 ? 25.003 -11.620 -0.719 1.00 26.08 262 SER A N 1
ATOM 2021 C CA . SER A 1 262 ? 24.561 -12.440 0.421 1.00 26.08 262 SER A CA 1
ATOM 2022 C C . SER A 1 262 ? 23.754 -11.633 1.455 1.00 26.08 262 SER A C 1
ATOM 2024 O O . SER A 1 262 ? 23.893 -10.410 1.522 1.00 26.08 262 SER A O 1
ATOM 2026 N N . PRO A 1 263 ? 22.936 -12.295 2.300 1.00 28.16 263 PRO A N 1
ATOM 2027 C CA . PRO A 1 263 ? 21.999 -11.633 3.198 1.00 28.16 263 PRO A CA 1
ATOM 2028 C C . PRO A 1 263 ? 22.719 -11.116 4.448 1.00 28.16 263 PRO A C 1
ATOM 2030 O O . PRO A 1 263 ? 22.879 -11.827 5.437 1.00 28.16 263 PRO A O 1
ATOM 2033 N N . ARG A 1 264 ? 23.151 -9.854 4.428 1.00 23.95 264 ARG A N 1
ATOM 2034 C CA . ARG A 1 264 ? 23.382 -9.082 5.654 1.00 23.95 264 ARG A CA 1
ATOM 2035 C C . ARG A 1 264 ? 22.732 -7.714 5.521 1.00 23.95 264 ARG A C 1
ATOM 2037 O O . ARG A 1 264 ? 22.783 -7.074 4.478 1.00 23.95 264 ARG A O 1
ATOM 2044 N N . CYS A 1 265 ? 2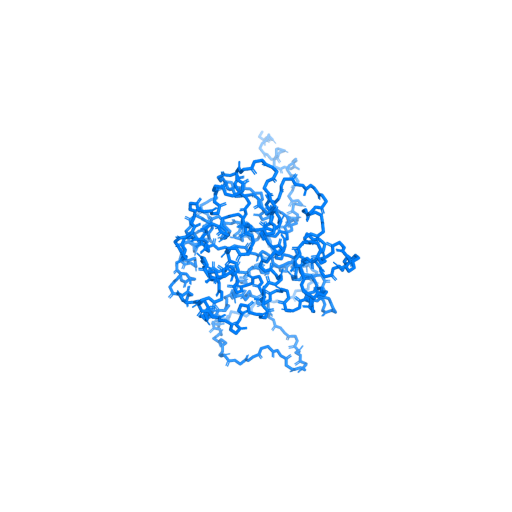2.054 -7.363 6.600 1.00 28.47 265 CYS A N 1
ATOM 2045 C CA . CYS A 1 265 ? 21.203 -6.212 6.823 1.00 28.47 265 CYS A CA 1
ATOM 2046 C C . CYS A 1 265 ? 21.691 -4.895 6.198 1.00 28.47 265 CYS A C 1
ATOM 2048 O O . CYS A 1 265 ? 22.875 -4.574 6.241 1.00 28.47 265 CYS A O 1
ATOM 2050 N N . TRP A 1 266 ? 20.713 -4.125 5.711 1.00 32.00 266 TRP A N 1
ATOM 2051 C CA . TRP A 1 266 ? 20.579 -2.668 5.847 1.00 32.00 266 TRP A CA 1
ATOM 2052 C C . TRP A 1 266 ? 21.738 -1.974 6.596 1.00 32.00 266 TRP A C 1
ATOM 2054 O O . TRP A 1 266 ? 22.013 -2.330 7.745 1.00 32.00 266 TRP A O 1
ATOM 2064 N N . PRO A 1 267 ? 22.414 -0.984 5.989 1.00 29.41 267 PRO A N 1
ATOM 2065 C CA . PRO A 1 267 ? 23.749 -0.604 6.421 1.00 29.41 267 PRO A CA 1
ATOM 2066 C C . PRO A 1 267 ? 23.747 0.227 7.707 1.00 29.41 267 PRO A C 1
ATOM 2068 O O . PRO A 1 267 ? 23.112 1.276 7.792 1.00 29.41 267 PRO A O 1
ATOM 2071 N N . ARG A 1 268 ? 24.568 -0.199 8.672 1.00 29.41 268 ARG A N 1
ATOM 2072 C CA . ARG A 1 268 ? 25.269 0.729 9.565 1.00 29.41 268 ARG A CA 1
ATOM 2073 C C . ARG A 1 268 ? 26.460 1.293 8.788 1.00 29.41 268 ARG A C 1
ATOM 2075 O O . ARG A 1 268 ? 27.258 0.509 8.294 1.00 29.41 268 ARG A O 1
ATOM 2082 N N . GLY A 1 269 ? 26.549 2.621 8.705 1.00 29.53 269 GLY A N 1
ATOM 2083 C CA . GLY A 1 269 ? 27.789 3.389 8.531 1.00 29.53 269 GLY A CA 1
ATOM 2084 C C . GLY A 1 269 ? 28.645 3.128 7.283 1.00 29.53 269 GLY A C 1
ATOM 2085 O O . GLY A 1 269 ? 29.335 2.123 7.182 1.00 29.53 269 GLY A O 1
ATOM 2086 N N . SER A 1 270 ? 28.720 4.143 6.418 1.00 26.47 270 SER A N 1
ATOM 2087 C CA . SER A 1 270 ? 29.709 4.341 5.341 1.00 26.47 270 SER A CA 1
ATOM 2088 C C . SER A 1 270 ? 29.664 3.358 4.158 1.00 26.47 270 SER A C 1
ATOM 2090 O O . SER A 1 270 ? 30.095 2.215 4.241 1.00 26.47 270 SER A O 1
ATOM 2092 N N . TRP A 1 271 ? 29.198 3.841 3.000 1.00 28.36 271 TRP A N 1
ATOM 2093 C CA . TRP A 1 271 ? 29.380 3.153 1.718 1.00 28.36 271 TRP A CA 1
ATOM 2094 C C . TRP A 1 271 ? 30.116 4.061 0.733 1.00 28.36 271 TRP A C 1
ATOM 2096 O O . TRP A 1 271 ? 29.590 5.080 0.288 1.00 28.36 271 TRP A O 1
ATOM 2106 N N . ARG A 1 272 ? 31.350 3.670 0.387 1.00 23.59 272 ARG A N 1
ATOM 2107 C CA . ARG A 1 272 ? 32.094 4.213 -0.754 1.00 23.59 272 ARG A CA 1
ATOM 2108 C C . ARG A 1 272 ? 31.503 3.646 -2.051 1.00 23.59 272 ARG A C 1
ATOM 2110 O O . ARG A 1 272 ? 31.504 2.440 -2.258 1.00 23.59 272 ARG A O 1
ATOM 2117 N N . SER A 1 273 ? 31.004 4.553 -2.893 1.00 34.03 273 SER A N 1
ATOM 2118 C CA . SER A 1 273 ? 31.000 4.540 -4.366 1.00 34.03 273 SER A CA 1
ATOM 2119 C C . SER A 1 273 ? 31.166 3.179 -5.070 1.00 34.03 273 SER A C 1
ATOM 2121 O O . SER A 1 273 ? 32.291 2.774 -5.354 1.00 34.03 273 SER A O 1
ATOM 2123 N N . THR A 1 274 ? 30.055 2.526 -5.432 1.00 27.03 274 THR A N 1
ATOM 2124 C CA . THR A 1 274 ? 29.669 2.061 -6.794 1.00 27.03 274 THR A CA 1
ATOM 2125 C C . THR A 1 274 ? 28.537 1.027 -6.697 1.00 27.03 274 THR A C 1
ATOM 2127 O O . THR A 1 274 ? 28.567 0.163 -5.827 1.00 27.03 274 THR A O 1
ATOM 2130 N N . SER A 1 275 ? 27.596 1.077 -7.653 1.00 24.92 275 SER A N 1
ATOM 2131 C CA . SER A 1 275 ? 26.483 0.134 -7.931 1.00 24.92 275 SER A CA 1
ATOM 2132 C C . SER A 1 275 ? 25.080 0.606 -7.513 1.00 24.92 275 SER A C 1
ATOM 2134 O O . SER A 1 275 ? 24.806 0.879 -6.347 1.00 24.92 275 SER A O 1
ATOM 2136 N N . SER A 1 276 ? 24.181 0.681 -8.501 1.00 27.97 276 SER A N 1
ATOM 2137 C CA . SER A 1 276 ? 22.730 0.843 -8.328 1.00 27.97 276 SER A CA 1
ATOM 2138 C C . SER A 1 276 ? 22.127 -0.455 -7.784 1.00 27.97 276 SER A C 1
ATOM 2140 O O . SER A 1 276 ? 22.646 -1.526 -8.078 1.00 27.97 276 SER A O 1
ATOM 2142 N N . ALA A 1 277 ? 21.037 -0.383 -7.021 1.00 26.75 277 ALA A N 1
ATOM 2143 C CA . ALA A 1 277 ? 20.298 -1.547 -6.537 1.00 26.75 277 ALA A CA 1
ATOM 2144 C C . ALA A 1 277 ? 18.801 -1.368 -6.812 1.00 26.75 277 ALA A C 1
ATOM 2146 O O . ALA A 1 277 ? 18.298 -0.260 -6.678 1.00 26.75 277 ALA A O 1
ATOM 2147 N N . ILE A 1 278 ? 18.111 -2.445 -7.189 1.00 26.56 278 ILE A N 1
ATOM 2148 C CA . ILE A 1 278 ? 16.650 -2.564 -7.103 1.00 26.56 278 ILE A CA 1
ATOM 2149 C C . ILE A 1 278 ? 16.422 -3.612 -6.013 1.00 26.56 278 ILE A C 1
ATOM 2151 O O . ILE A 1 278 ? 16.909 -4.742 -6.125 1.00 26.56 278 ILE A O 1
ATOM 2155 N N . ALA A 1 279 ? 15.777 -3.209 -4.925 1.00 29.70 279 ALA A N 1
ATOM 2156 C CA . ALA A 1 279 ? 15.426 -4.082 -3.813 1.00 29.70 279 ALA A CA 1
ATOM 2157 C C . ALA A 1 279 ? 13.954 -4.475 -3.949 1.00 29.70 279 ALA A C 1
ATOM 2159 O O . ALA A 1 279 ? 13.145 -3.592 -4.203 1.00 29.70 279 ALA A O 1
ATOM 2160 N N . ALA A 1 280 ? 13.647 -5.767 -3.804 1.00 32.34 280 ALA A N 1
ATOM 2161 C CA . ALA A 1 280 ? 12.291 -6.277 -3.606 1.00 32.34 280 ALA A CA 1
ATOM 2162 C C . ALA A 1 280 ? 11.952 -6.269 -2.108 1.00 32.34 280 ALA A C 1
ATOM 2164 O O . ALA A 1 280 ? 12.893 -6.463 -1.297 1.00 32.34 280 ALA A O 1
#

Foldseek 3Di:
DPVVVVVVVPDDPPPPPDLCCLLPDDDDPPDPLLVCLLVVLVVLCVQLVALPGFDFFDDDDDDPPPCPSVSSSSNCLNCVVVQHAEFEQDAPDDPCRLLSRLVRLLVRQQRQDPVRDGVLVSLVCLLCVLLVNNVVLVVQLPDPPRLLLVSLVVSLVSVCVPPVPLSVLLSLLSLLSSQCSHPDPVSVVQSSCQSSQHFDPPVVCVSSPHDDGRDDSNSSSVSSSSSSSSRHGYFYFYDDDDDDPDPDDDDDDDDDDDDDDDDDDDDDDDDDDDDDIRGD

Mean predicted aligned error: 12.47 Å

pLDDT: mean 74.26, std 21.67, range [23.59, 95.81]

Nearest PDB structures (foldseek):
  6vec-assembly1_a  TM=1.869E-01  e=1.886E-01  Homo sapiens
  6az6-assembly1_B  TM=1.839E-01  e=7.565E-01  Streptococcus agalactiae
  6az6-assembly1_A  TM=1.751E-01  e=5.954E-01  Streptococcus agalactiae

Sequence (280 aa):
MTDALDALRRVDFDWVRTLDSIWIDTTPTGGPNERLVPDIVADLHRKARQPADRALGRVLVGQSGIGKTHLVGQLRREAWRTGAWFVPLDVLGLTDFWRSAALSFVTALLQTMPDGRRQSDAVLAGVARRFRVEAQVEAAFNTPNMDARRIVDVLVRALMSVDAGRALKHLDVFRALCLLRSQDLAVVGLAHAWLQGYDADPTERAALGFKTPPPAPVELVRGMCWIMALSGPTLIASTRLTGSSRLDGSRPRTGSTQRRVSPRCWPRGSWRSTSSAIAA